Protein 3ERB (pdb70)

InterPro domains:
  IPR000436 Sushi/SCR/CCP domain [PF00084] (89-144)
  IPR000436 Sushi/SCR/CCP domain [PF00084] (151-204)
  IPR000436 Sushi/SCR/CCP domain [PS50923] (22-86)
  IPR000436 Sushi/SCR/CCP domain [PS50923] (87-146)
  IPR000436 Sushi/SCR/CCP domain [PS50923] (149-206)
  IPR000436 Sushi/SCR/CCP domain [SM00032] (24-76)
  IPR000436 Sushi/SCR/CCP domain [SM00032] (89-144)
  IPR000436 Sushi/SCR/CCP domain [SM00032] (151-204)
  IPR000436 Sushi/SCR/CCP domain [cd00033] (89-144)
  IPR000436 Sushi/SCR/CCP domain [cd00033] (151-205)
  IPR001254 Serine proteases, trypsin domain [PF00089] (473-703)
  IPR001254 Serine proteases, trypsin domain [PS50240] (464-744)
  IPR001254 Serine proteases, trypsin domain [SM00020] (461-739)
  IPR001254 Serine proteases, trypsin domain [cd00190] (473-742)
  IPR001314 Peptidase S1A, chymotrypsin family [PR00722] (493-508)
  IPR001314 Peptidase S1A, chymotrypsin family [PR00722] (557-571)
  IPR001314 Peptidase S1A, chymotrypsin family [PR00722] (672-684)
  IPR002035 von Willebrand factor, type A [PF00092] (254-450)
  IPR002035 von Willebrand factor, type A [PS50234] (254-452)
  IPR002035 von Willebrand factor, type A [SM00327] (252-457)

Radius of gyration: 20.92 Å; Cα contacts (8 Å, |Δi|>4): 458; chains: 1; bounding box: 35×62×31 Å

CATH classification: 2.10.70.10 (+2 more: 2.10.70.10, 2.10.70.10)

Sequence (188 aa):
SCPQNVNISGGTFTLSHGWAPGSLLTYSCPQGLYPSPASRLCKSSGQWQTPKAVCKPVRCPAPVSFENGIYTPRLGSYPVGGNVSFECEDGFILRGSPVRQCRPNGMWDGETAVCDNGAGHCPNPGISLGAVRTGFRFGHGDKVRYRCSSNNLVLTGSSERECQGNGVWSGTEPICRQPYSYDFPEDVA

Nearest PDB structures (foldseek):
  3erb-assembly1_A  TM=1.005E+00  e=6.359E-41  Homo sapiens
  8aci-assembly1_A  TM=9.725E-01  e=2.545E-25  Homo sapiens
  3hrz-assembly1_D  TM=8.909E-01  e=5.961E-23  Homo sapiens
  2xwb-assembly2_H  TM=8.799E-01  e=3.545E-22  Homo sapiens
  2xwb-assembly1_F  TM=8.800E-01  e=4.168E-22  Homo sapiens

Solvent-accessible surface area: 10394 Å² total; per-residue (Å²): 111,4,64,121,128,5,102,10,57,61,26,93,55,95,50,66,127,34,66,46,67,49,0,75,0,61,8,59,26,73,156,13,54,34,12,30,35,19,21,36,75,1,69,111,73,13,96,35,85,56,128,166,0,47,23,81,92,2,131,0,7,11,12,81,48,27,84,56,18,101,40,77,65,159,73,70,28,2,73,52,39,18,81,0,38,11,112,29,92,145,65,44,137,44,100,22,20,73,85,17,80,2,93,44,39,2,50,23,56,61,111,12,5,8,3,20,84,65,87,32,95,0,59,15,10,3,18,5,11,1,0,46,33,76,28,155,154,33,23,129,35,45,110,0,143,16,139,16,17,107,98,26,51,57,68,35,24,59,84,28,68,0,70,44,112,13,80,13,31,55,86,62,0,60,8,60,19,44,32,15,121,82,64,89,144,150,105,144

Secondary structure (DSSP, 8-state):
---S----BT-EEEESSTTSTTPEEEEE--TTEEEES-EEEE-TTS-EE----EEEE-EEEPPS--TTEEEES--SEEETT-EEEEEEPTT-EEES-SEEEB-TTS-BSS---EEE-S-SSSPP----TTEEEE----STT-EEEEEE-TT-EEES-SEEEB-TTS-BSS---EEE-GGGGG--SS--

Structure (mmCIF, N/CA/C/O backbone):
data_3ERB
#
_entry.id   3ERB
#
_cell.length_a   60.060
_cell.length_b   60.060
_cell.length_c   61.687
_cell.angle_alpha   90.00
_cell.angle_beta   90.00
_cell.angle_gamma   120.00
#
_symmetry.space_group_name_H-M   'P 31'
#
loop_
_entity.id
_entity.type
_entity.pdbx_description
1 polymer 'Complement C2'
2 water water
#
loop_
_atom_site.group_PDB
_atom_site.id
_atom_site.type_symbol
_atom_site.label_atom_id
_atom_site.label_alt_id
_atom_site.label_comp_id
_atom_site.label_asym_id
_atom_site.label_entity_id
_atom_site.label_seq_id
_atom_site.pdbx_PDB_ins_code
_atom_site.Cartn_x
_atom_site.Cartn_y
_atom_site.Cartn_z
_atom_site.occupancy
_atom_site.B_iso_or_equiv
_atom_site.auth_seq_id
_atom_site.auth_comp_id
_atom_site.auth_asym_id
_atom_site.auth_atom_id
_atom_site.pdbx_PDB_model_num
ATOM 1 N N . SER A 1 3 ? 45.061 79.704 46.364 1.00 31.99 3 SER A N 1
ATOM 2 C CA . SER A 1 3 ? 43.624 79.461 46.015 1.00 31.34 3 SER A CA 1
ATOM 3 C C . SER A 1 3 ? 43.528 78.698 44.689 1.00 29.92 3 SER A C 1
ATOM 4 O O . SER A 1 3 ? 44.278 78.991 43.763 1.00 30.31 3 SER A O 1
ATOM 7 N N . CYS A 1 4 ? 42.639 77.705 44.600 1.00 28.65 4 CYS A N 1
ATOM 8 C CA . CYS A 1 4 ? 42.526 76.894 43.373 1.00 26.77 4 CYS A CA 1
ATOM 9 C C . CYS A 1 4 ? 41.623 77.559 42.337 1.00 26.56 4 CYS A C 1
ATOM 10 O O . CYS A 1 4 ? 40.610 78.168 42.711 1.00 26.45 4 CYS A O 1
ATOM 13 N N . PRO A 1 5 ? 41.983 77.438 41.038 1.00 26.28 5 PRO A N 1
ATOM 14 C CA . PRO A 1 5 ? 41.286 78.155 39.945 1.00 26.80 5 PRO A CA 1
ATOM 15 C C . PRO A 1 5 ? 39.890 77.630 39.622 1.00 26.92 5 PRO A C 1
ATOM 16 O O . PRO A 1 5 ? 39.589 76.442 39.886 1.00 27.03 5 PRO A O 1
ATOM 20 N N . GLN A 1 6 ? 39.059 78.500 39.044 1.00 26.61 6 GLN A N 1
ATOM 21 C CA . GLN A 1 6 ? 37.629 78.215 38.836 1.00 27.42 6 GLN A CA 1
ATOM 22 C C . GLN A 1 6 ? 37.302 77.608 37.465 1.00 26.82 6 GLN A C 1
ATOM 23 O O . GLN A 1 6 ? 36.134 77.404 37.141 1.00 27.78 6 GLN A O 1
ATOM 29 N N . ASN A 1 7 ? 38.327 77.294 36.681 1.00 26.47 7 ASN A N 1
ATOM 30 C CA . ASN A 1 7 ? 38.131 76.706 35.355 1.00 26.96 7 ASN A CA 1
ATOM 31 C C . ASN A 1 7 ? 37.867 75.187 35.447 1.00 26.32 7 ASN A C 1
ATOM 32 O O . ASN A 1 7 ? 38.615 74.371 34.912 1.00 26.53 7 ASN A O 1
ATOM 37 N N . VAL A 1 8 ? 36.793 74.823 36.139 1.00 26.39 8 VAL A N 1
ATOM 38 C CA . VAL A 1 8 ? 36.571 73.421 36.512 1.00 26.01 8 VAL A CA 1
ATOM 39 C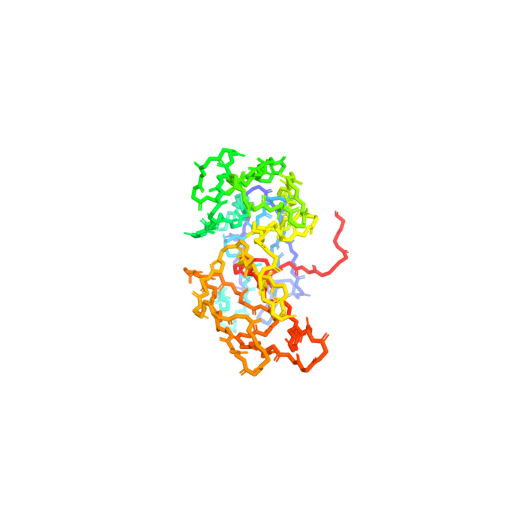 C . VAL A 1 8 ? 35.155 72.922 36.216 1.00 26.48 8 VAL A C 1
ATOM 40 O O . VAL A 1 8 ? 34.721 71.921 36.785 1.00 25.69 8 VAL A O 1
ATOM 44 N N . ASN A 1 9 ? 34.441 73.629 35.334 1.00 26.64 9 ASN A N 1
ATOM 45 C CA . ASN A 1 9 ? 33.108 73.223 34.905 1.00 27.36 9 ASN A CA 1
ATOM 46 C C . ASN A 1 9 ? 33.157 71.864 34.220 1.00 27.01 9 ASN A C 1
ATOM 47 O O . ASN A 1 9 ? 34.148 71.518 33.599 1.00 26.85 9 ASN A O 1
ATOM 52 N N . ILE A 1 10 ? 32.082 71.100 34.351 1.00 27.72 10 ILE A N 1
ATOM 53 C CA . ILE A 1 10 ? 31.978 69.786 33.704 1.00 27.69 10 ILE A CA 1
ATOM 54 C C . ILE A 1 10 ? 30.905 69.833 32.612 1.00 28.44 10 ILE A C 1
ATOM 55 O O . ILE A 1 10 ? 29.806 70.349 32.834 1.00 28.47 10 ILE A O 1
ATOM 60 N N . SER A 1 11 ? 31.235 69.303 31.434 1.00 29.07 11 SER A N 1
ATOM 61 C CA . SER A 1 11 ? 30.301 69.301 30.312 1.00 29.73 11 SER A CA 1
ATOM 62 C C . SER A 1 11 ? 29.134 68.384 30.646 1.00 29.03 11 SER A C 1
ATOM 63 O O . SER A 1 11 ? 29.328 67.185 30.875 1.00 30.04 11 SER A O 1
ATOM 66 N N . GLY A 1 12 ? 27.939 68.955 30.708 1.00 28.14 12 GLY A N 1
ATOM 67 C CA . GLY A 1 12 ? 26.735 68.180 30.966 1.00 27.60 12 GLY A CA 1
ATOM 68 C C . GLY A 1 12 ? 26.343 67.996 32.424 1.00 27.06 12 GLY A C 1
ATOM 69 O O . GLY A 1 12 ? 25.294 67.407 32.707 1.00 26.76 12 GLY A O 1
ATOM 70 N N . GLY A 1 13 ? 27.153 68.508 33.352 1.00 26.76 13 GLY A N 1
ATOM 71 C CA . GLY A 1 13 ? 26.907 68.287 34.782 1.00 26.43 13 GLY A CA 1
ATOM 72 C C . GLY A 1 13 ? 27.161 69.479 35.691 1.00 26.48 13 GLY A C 1
ATOM 73 O O . GLY A 1 13 ? 27.219 70.624 35.237 1.00 26.65 13 GLY A O 1
ATOM 74 N N . THR A 1 14 ? 27.317 69.197 36.982 1.00 26.00 14 THR A N 1
ATOM 75 C CA . THR A 1 14 ? 27.461 70.237 38.007 1.00 26.31 14 THR A CA 1
ATOM 76 C C . THR A 1 14 ? 28.540 69.803 38.994 1.00 25.90 14 THR A C 1
ATOM 77 O O . THR A 1 14 ? 29.041 68.679 38.918 1.00 25.50 14 THR A O 1
ATOM 81 N N . PHE A 1 15 ? 28.904 70.685 39.923 1.00 25.74 15 PHE A N 1
ATOM 82 C CA . PHE A 1 15 ? 29.789 70.280 41.017 1.00 25.75 15 PHE A CA 1
ATOM 83 C C . PHE A 1 15 ? 29.481 71.015 42.320 1.00 25.89 15 PHE A C 1
ATOM 84 O O . PHE A 1 15 ? 28.823 72.061 42.316 1.00 25.58 15 PHE A O 1
ATOM 92 N N . THR A 1 16 ? 29.945 70.445 43.429 1.00 26.04 16 THR A N 1
ATOM 93 C CA . THR A 1 16 ? 29.904 71.111 44.739 1.00 25.91 16 THR A CA 1
ATOM 94 C C . THR A 1 16 ? 31.324 71.261 45.267 1.00 25.56 16 THR A C 1
ATOM 95 O O . THR A 1 16 ? 32.212 70.481 44.912 1.00 25.02 16 THR A O 1
ATOM 99 N N . LEU A 1 17 ? 31.539 72.275 46.101 1.00 24.62 17 LEU A N 1
ATOM 100 C CA . LEU A 1 17 ? 32.818 72.460 46.794 1.00 24.59 17 LEU A CA 1
ATOM 101 C C . LEU A 1 17 ? 32.616 72.253 48.282 1.00 24.44 17 LEU A C 1
ATOM 102 O O . LEU A 1 17 ? 31.626 72.749 48.839 1.00 24.40 17 LEU A O 1
ATOM 107 N N . SER A 1 18 ? 33.520 71.507 48.918 1.00 23.65 18 SER A N 1
ATOM 108 C CA . SER A 1 18 ? 33.422 71.289 50.360 1.00 23.98 18 SER A CA 1
ATOM 109 C C . SER A 1 18 ? 33.784 72.549 51.163 1.00 23.98 18 SER A C 1
ATOM 110 O O . SER A 1 18 ? 33.114 72.877 52.145 1.00 23.68 18 SER A O 1
ATOM 113 N N . HIS A 1 19 ? 34.847 73.234 50.736 1.00 24.11 19 HIS A N 1
ATOM 114 C CA . HIS A 1 19 ? 35.393 74.414 51.442 1.00 24.70 19 HIS A CA 1
ATOM 115 C C . HIS A 1 19 ? 35.771 75.501 50.430 1.00 24.41 19 HIS A C 1
ATOM 116 O O . HIS A 1 19 ? 36.903 76.003 50.422 1.00 25.20 19 HIS A O 1
ATOM 123 N N . GLY A 1 20 ? 34.816 75.848 49.571 1.00 24.72 20 GLY A N 1
ATOM 124 C CA . GLY A 1 20 ? 35.019 76.838 48.515 1.00 25.01 20 GLY A CA 1
ATOM 125 C C . GLY A 1 20 ? 36.223 76.522 47.653 1.00 25.13 20 GLY A C 1
ATOM 126 O O . GLY A 1 20 ? 36.391 75.383 47.213 1.00 25.52 20 GLY A O 1
ATOM 127 N N . TRP A 1 21 ? 37.069 77.529 47.432 1.00 25.16 21 TRP A N 1
ATOM 128 C CA . TRP A 1 21 ? 38.264 77.417 46.572 1.00 24.86 21 TRP A CA 1
ATOM 129 C C . TRP A 1 21 ? 39.575 77.280 47.347 1.00 24.49 21 TRP A C 1
ATOM 130 O O . TRP A 1 21 ? 40.666 77.427 46.776 1.00 23.92 21 TRP A O 1
ATOM 141 N N . ALA A 1 22 ? 39.472 76.988 48.642 1.00 24.66 22 ALA A N 1
ATOM 142 C CA . ALA A 1 22 ? 40.640 76.943 49.533 1.00 24.77 22 ALA A CA 1
ATOM 143 C C . ALA A 1 22 ? 41.365 75.596 49.472 1.00 24.47 22 ALA A C 1
ATOM 144 O O . ALA A 1 22 ? 40.740 74.574 49.192 1.00 24.37 22 ALA A O 1
ATOM 146 N N . PRO A 1 23 ? 42.687 75.595 49.725 1.00 24.88 23 PRO A N 1
ATOM 147 C CA . PRO A 1 23 ? 43.411 74.335 49.935 1.00 24.38 23 PRO A CA 1
ATOM 148 C C . PRO A 1 23 ? 42.707 73.441 50.950 1.00 23.78 23 PRO A C 1
ATOM 149 O O . PRO A 1 23 ? 42.267 73.926 52.003 1.00 23.87 23 PRO A O 1
ATOM 153 N N . GLY A 1 24 ? 42.584 72.154 50.615 1.00 22.80 24 GLY A N 1
ATOM 154 C CA . GLY A 1 24 ? 41.796 71.197 51.405 1.00 21.80 24 GLY A CA 1
ATOM 155 C C . GLY A 1 24 ? 40.372 71.016 50.889 1.00 21.41 24 GLY A C 1
ATOM 156 O O . GLY A 1 24 ? 39.693 70.052 51.239 1.00 20.17 24 GLY A O 1
ATOM 157 N N . SER A 1 25 ? 39.891 71.957 50.075 1.00 20.58 25 SER A N 1
ATOM 158 C CA . SER A 1 25 ? 38.546 71.841 49.530 1.00 20.30 25 SER A CA 1
ATOM 159 C C . SER A 1 25 ? 38.437 70.686 48.530 1.00 19.91 25 SER A C 1
ATOM 160 O O . SER A 1 25 ? 39.252 70.562 47.614 1.00 19.48 25 SER A O 1
ATOM 163 N N . LEU A 1 26 ? 37.426 69.853 48.736 1.00 19.86 26 LEU A N 1
ATOM 164 C CA . LEU A 1 26 ? 37.122 68.762 47.812 1.00 19.77 26 LEU A CA 1
ATOM 165 C C . LEU A 1 26 ? 36.006 69.158 46.838 1.00 19.21 26 LEU A C 1
ATOM 166 O O . LEU A 1 26 ? 34.892 69.538 47.248 1.00 19.12 26 LEU A O 1
ATOM 171 N N . LEU A 1 27 ? 36.309 69.061 45.548 1.00 18.43 27 LEU A N 1
ATOM 172 C CA . LEU A 1 27 ? 35.310 69.291 44.511 1.00 17.71 27 LEU A CA 1
ATOM 173 C C . LEU A 1 27 ? 34.698 67.931 44.144 1.00 17.85 27 LEU A C 1
ATOM 174 O O . LEU A 1 27 ? 35.437 66.988 43.902 1.00 17.37 27 LEU A O 1
ATOM 179 N N . THR A 1 28 ? 33.370 67.848 44.147 1.00 18.04 28 THR A N 1
ATOM 180 C CA . THR A 1 28 ? 32.643 66.621 43.747 1.00 18.81 28 THR A CA 1
ATOM 181 C C . THR A 1 28 ? 31.754 66.851 42.530 1.00 19.18 28 TH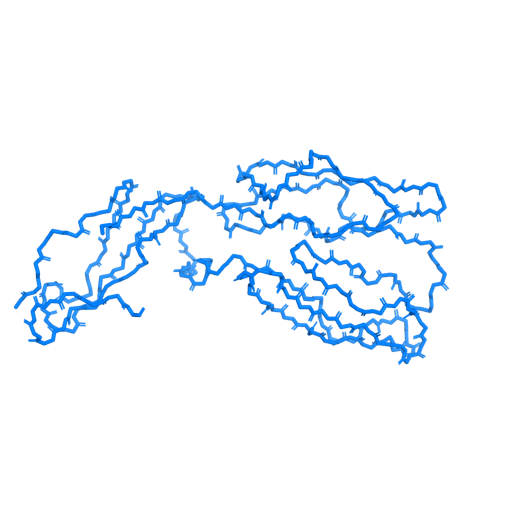R A C 1
ATOM 182 O O . THR A 1 28 ? 30.806 67.659 42.579 1.00 20.39 28 THR A O 1
ATOM 186 N N . TYR A 1 29 ? 32.034 66.139 41.437 1.00 19.08 29 TYR A N 1
ATOM 187 C CA . TYR A 1 29 ? 31.200 66.257 40.233 1.00 19.89 29 TYR A CA 1
ATOM 188 C C . TYR A 1 29 ? 29.964 65.367 40.285 1.00 21.08 29 TYR A C 1
ATOM 189 O O . TYR A 1 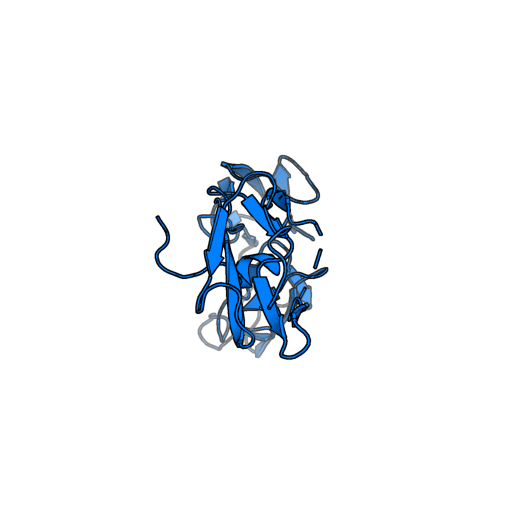29 ? 30.005 64.269 40.863 1.00 20.70 29 TYR A O 1
ATOM 198 N N . SER A 1 30 ? 28.896 65.838 39.641 1.00 21.48 30 SER A N 1
ATOM 199 C CA . SER A 1 30 ? 27.662 65.076 39.463 1.00 22.30 30 SER A CA 1
ATOM 200 C C . SER A 1 30 ? 27.186 65.182 38.021 1.00 23.03 30 SER A C 1
ATOM 201 O O . SER A 1 30 ? 27.317 66.238 37.392 1.00 23.09 30 SER A O 1
ATOM 204 N N . CYS A 1 31 ? 26.621 64.090 37.510 1.00 23.09 31 CYS A N 1
ATOM 205 C CA . CYS A 1 31 ? 26.086 64.045 36.149 1.00 23.43 31 CYS A CA 1
ATOM 206 C C . CYS A 1 31 ? 24.633 63.557 36.219 1.00 23.65 31 CYS A C 1
ATOM 207 O O . CYS A 1 31 ? 24.242 62.926 37.212 1.00 23.42 31 CYS A O 1
ATOM 210 N N . PRO A 1 32 ? 23.826 63.853 35.178 1.00 23.55 32 PRO A N 1
ATOM 211 C CA . PRO A 1 32 ? 22.452 63.349 35.171 1.00 23.65 32 PRO A CA 1
ATOM 212 C C . PRO A 1 32 ? 22.443 61.819 35.213 1.00 23.57 32 PRO A C 1
ATOM 213 O O . PRO A 1 32 ? 23.447 61.174 34.887 1.00 22.89 32 PRO A O 1
ATOM 217 N N . GLN A 1 33 ? 21.311 61.257 35.619 1.00 24.01 33 GLN A N 1
ATOM 218 C CA . GLN A 1 33 ? 21.163 59.810 35.745 1.00 24.13 33 GLN A CA 1
ATOM 219 C C . GLN A 1 33 ? 21.612 59.096 34.462 1.00 23.64 33 GLN A C 1
ATOM 220 O O . GLN A 1 33 ? 21.319 59.555 33.351 1.00 23.14 33 GLN A O 1
ATOM 226 N N . GLY A 1 34 ? 22.353 57.999 34.615 1.00 23.40 34 GLY A N 1
ATOM 227 C CA . GLY A 1 34 ? 22.830 57.231 33.462 1.00 22.84 34 GLY A CA 1
ATOM 228 C C . GLY A 1 34 ? 24.119 57.761 32.830 1.00 22.68 34 GLY A C 1
ATOM 229 O O . GLY A 1 34 ? 24.569 57.243 31.814 1.00 22.25 34 GLY A O 1
ATOM 230 N N . LEU A 1 35 ? 24.698 58.809 33.421 1.00 22.31 35 LEU A N 1
ATOM 231 C CA . LEU A 1 35 ? 26.007 59.318 33.000 1.00 22.11 35 LEU A CA 1
ATOM 232 C C . LEU A 1 35 ? 26.904 59.370 34.216 1.00 21.52 35 LEU A C 1
ATOM 233 O O . LEU A 1 35 ? 26.419 59.414 35.352 1.00 21.49 35 LEU A O 1
ATOM 238 N N . TYR A 1 36 ? 28.212 59.373 33.990 1.00 19.82 36 TYR A N 1
ATOM 239 C CA . TYR A 1 36 ? 29.155 59.492 35.094 1.00 19.37 36 TYR A CA 1
ATOM 240 C C . TYR A 1 36 ? 30.206 60.561 34.799 1.00 18.44 36 TYR A C 1
ATOM 241 O O . TYR A 1 36 ? 30.568 60.755 33.640 1.00 17.89 36 TYR A O 1
ATOM 250 N N . PRO A 1 37 ? 30.696 61.241 35.852 1.00 18.79 37 PRO A N 1
ATOM 251 C CA . PRO A 1 37 ? 31.751 62.243 35.700 1.00 18.34 37 PRO A CA 1
ATOM 252 C C . PRO A 1 37 ? 33.164 61.684 35.558 1.00 18.84 37 PRO A C 1
ATOM 253 O O . PRO A 1 37 ? 33.617 60.821 36.347 1.00 17.56 37 PRO A 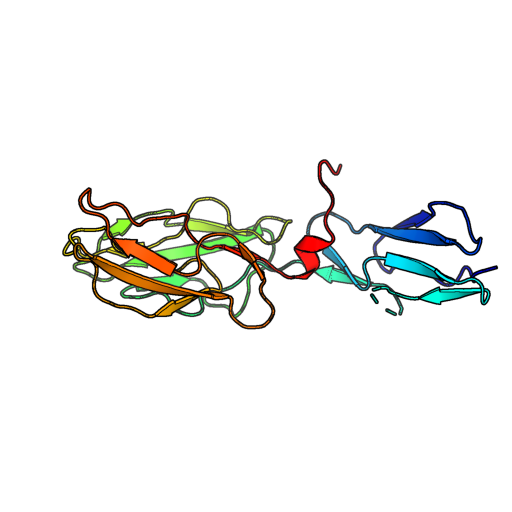O 1
ATOM 257 N N . SER A 1 38 ? 33.858 62.198 34.553 1.00 18.70 38 SER A N 1
ATOM 258 C CA . SER A 1 38 ? 35.248 61.883 34.334 1.00 19.74 38 SER A CA 1
ATOM 259 C C . SER A 1 38 ? 36.042 63.194 34.255 1.00 20.46 38 SER A C 1
ATOM 260 O O . SER A 1 38 ? 35.833 63.964 33.307 1.00 19.81 38 SER A O 1
ATOM 263 N N . PRO A 1 39 ? 36.895 63.479 35.267 1.00 20.85 39 PRO A N 1
ATOM 264 C CA . PRO A 1 39 ? 37.081 62.719 36.520 1.00 20.51 39 PRO A CA 1
ATOM 265 C C . PRO A 1 39 ? 35.906 62.925 37.471 1.00 19.93 39 PRO A C 1
ATOM 266 O O . PRO A 1 39 ? 35.030 63.738 37.191 1.00 19.45 39 PRO A O 1
ATOM 270 N N . ALA A 1 40 ? 35.905 62.219 38.607 1.00 18.97 40 ALA A N 1
ATOM 271 C CA . ALA A 1 40 ? 34.779 62.298 39.547 1.00 18.47 40 ALA A CA 1
ATOM 272 C C . ALA A 1 40 ? 34.942 63.394 40.615 1.00 18.01 40 ALA A C 1
ATOM 273 O O . ALA A 1 40 ? 33.969 63.856 41.198 1.00 18.24 40 ALA A O 1
ATOM 275 N N . SER A 1 41 ? 36.179 63.797 40.868 1.00 18.13 41 SER A N 1
ATOM 276 C CA . SER A 1 41 ? 36.461 64.762 41.928 1.00 17.97 41 SER A CA 1
ATOM 277 C C . SER A 1 41 ? 37.819 65.405 41.690 1.00 18.07 41 SER A C 1
ATOM 278 O O . SER A 1 41 ? 38.610 64.929 40.864 1.00 17.90 41 SER A O 1
ATOM 281 N N . ARG A 1 42 ? 38.063 66.499 42.408 1.00 17.87 42 ARG A N 1
ATOM 282 C CA . ARG A 1 42 ? 39.381 67.129 42.456 1.00 18.65 42 ARG A CA 1
ATOM 283 C C . ARG A 1 42 ? 39.610 67.628 43.876 1.00 18.71 42 ARG A C 1
ATOM 284 O O . ARG A 1 42 ? 38.675 68.087 44.534 1.00 18.72 42 ARG A O 1
ATOM 292 N N . LEU A 1 43 ? 40.859 67.559 44.340 1.00 19.45 43 LEU A N 1
ATOM 293 C CA . LEU A 1 43 ? 41.216 68.111 45.648 1.00 19.80 43 LEU A CA 1
ATOM 294 C C . LEU A 1 43 ? 42.065 69.381 45.483 1.00 20.11 43 LEU A C 1
ATOM 295 O O . LEU A 1 43 ? 43.055 69.384 44.763 1.00 19.90 43 LEU A O 1
ATOM 300 N N . CYS A 1 44 ? 41.661 70.457 46.145 1.00 20.39 44 CYS A N 1
ATOM 301 C CA . CYS A 1 44 ? 42.469 71.688 46.103 1.00 21.01 44 CYS A CA 1
ATOM 302 C C . CYS A 1 44 ? 43.730 71.542 46.955 1.00 20.74 44 CYS A C 1
ATOM 303 O O . CYS A 1 44 ? 43.646 71.374 48.167 1.00 21.12 44 CYS A O 1
ATOM 306 N N . LYS A 1 45 ? 44.898 71.596 46.322 1.00 20.82 45 LYS A N 1
ATOM 307 C CA . LYS A 1 45 ? 46.153 71.449 47.052 1.00 21.63 45 LYS A CA 1
ATOM 308 C C . LYS A 1 45 ? 46.627 72.747 47.714 1.00 22.58 45 LYS A C 1
ATOM 309 O O . LYS A 1 45 ? 46.193 73.843 47.341 1.00 22.75 45 LYS A O 1
ATOM 315 N N . SER A 1 46 ? 47.520 72.616 48.692 1.00 22.61 46 SER A N 1
ATOM 316 C CA . SER A 1 46 ? 48.131 73.796 49.339 1.00 23.50 46 SER A CA 1
ATOM 317 C C . SER A 1 46 ? 48.893 74.699 48.334 1.00 23.97 46 SER A C 1
ATOM 318 O O . SER A 1 46 ? 49.117 75.892 48.594 1.00 23.28 46 SER A O 1
ATOM 321 N N . SER A 1 47 ? 49.261 74.127 47.182 1.00 24.24 47 SER A N 1
ATOM 322 C CA . SER A 1 47 ? 49.895 74.883 46.089 1.00 24.46 47 SER A CA 1
ATOM 323 C C . SER A 1 47 ? 48.944 75.821 45.331 1.00 24.75 47 SER A C 1
ATOM 324 O O . SER A 1 47 ? 49.402 76.634 44.508 1.00 25.02 47 SER A O 1
ATOM 327 N N . GLY A 1 48 ? 47.641 75.691 45.579 1.00 24.14 48 GLY A N 1
ATOM 328 C CA . GLY A 1 48 ? 46.613 76.423 44.829 1.00 24.58 48 GLY A CA 1
ATOM 329 C C . GLY A 1 48 ? 46.291 75.794 43.479 1.00 24.85 48 GLY A C 1
ATOM 330 O O . GLY A 1 48 ? 45.728 76.456 42.599 1.00 24.86 48 GLY A O 1
ATOM 331 N N . GLN A 1 49 ? 46.658 74.526 43.299 1.00 24.42 49 GLN A N 1
ATOM 332 C CA . GLN A 1 49 ? 46.217 73.786 42.119 1.00 24.68 49 GLN A CA 1
ATOM 333 C C . GLN A 1 49 ? 45.437 72.524 42.463 1.00 23.49 49 GLN A C 1
ATOM 334 O O . GLN A 1 49 ? 45.709 71.876 43.467 1.00 22.61 49 GLN A O 1
ATOM 340 N N . TRP A 1 50 ? 44.474 72.191 41.605 1.00 23.38 50 TRP A N 1
ATOM 341 C CA . TRP A 1 50 ? 43.650 70.996 41.783 1.00 22.32 50 TRP A CA 1
ATOM 342 C C . TRP A 1 50 ? 44.443 69.729 41.496 1.00 23.23 50 TRP A C 1
ATOM 343 O O . TRP A 1 50 ? 45.333 69.705 40.620 1.00 22.77 50 TRP A O 1
ATOM 354 N N . GLN A 1 51 ? 44.079 68.670 42.223 1.00 23.95 51 GLN A N 1
ATOM 355 C CA . GLN A 1 51 ? 44.628 67.344 42.013 1.00 25.43 51 GLN A CA 1
ATOM 356 C C . GLN A 1 51 ? 43.479 66.329 41.986 1.00 26.34 51 GLN A C 1
ATOM 357 O O . GLN A 1 51 ? 42.708 66.257 42.943 1.00 27.17 51 GLN A O 1
ATOM 363 N N . THR A 1 52 ? 43.389 65.528 40.928 1.00 26.67 52 THR A N 1
ATOM 364 C CA . THR A 1 52 ? 42.450 64.383 40.925 1.00 28.02 52 THR A CA 1
ATOM 365 C C . THR A 1 52 ? 43.054 63.221 41.727 1.00 28.21 52 THR A C 1
ATOM 366 O O . THR A 1 52 ? 44.198 62.853 41.484 1.00 27.79 52 THR A O 1
ATOM 370 N N . PRO A 1 53 ? 42.304 62.658 42.709 1.00 29.06 53 PRO A N 1
ATOM 371 C CA . PRO A 1 53 ? 42.876 61.561 43.518 1.00 29.49 53 PRO A CA 1
ATOM 372 C C . PRO A 1 53 ? 43.460 60.410 42.682 1.00 29.90 53 PRO A C 1
ATOM 373 O O . PRO A 1 53 ? 42.860 60.018 41.676 1.00 31.82 53 PRO A O 1
ATOM 377 N N . LYS A 1 61 ? 40.077 68.223 31.611 1.00 27.51 61 LYS A N 1
ATOM 378 C CA . LYS A 1 61 ? 38.753 68.833 31.414 1.00 27.93 61 LYS A CA 1
ATOM 379 C C . LYS A 1 61 ? 37.619 67.847 31.703 1.00 27.16 61 LYS A C 1
ATOM 380 O O . LYS A 1 61 ? 37.508 66.831 31.013 1.00 27.61 61 LYS A O 1
ATOM 386 N N . ALA A 1 62 ? 36.761 68.164 32.674 1.00 25.81 62 ALA A N 1
ATOM 387 C CA . ALA A 1 62 ? 35.724 67.211 33.109 1.00 24.68 62 ALA A CA 1
ATOM 388 C C . ALA A 1 62 ? 34.555 67.066 32.132 1.00 24.17 62 ALA A C 1
ATOM 389 O O . ALA A 1 62 ? 34.028 68.059 31.615 1.00 23.24 62 ALA A O 1
ATOM 391 N N . VAL A 1 63 ? 34.147 65.814 31.908 1.00 23.32 63 VAL A N 1
ATOM 392 C CA . VAL A 1 63 ? 33.026 65.497 31.033 1.00 23.52 63 VAL A CA 1
ATOM 393 C C . VAL A 1 63 ? 32.120 64.427 31.652 1.00 23.36 63 VAL A C 1
ATOM 394 O O . VAL A 1 63 ? 32.576 63.574 32.428 1.00 22.70 63 VAL A O 1
ATOM 398 N N . CYS A 1 64 ? 30.842 64.492 31.295 1.00 23.46 64 CYS A N 1
ATOM 399 C CA . CYS A 1 64 ? 29.875 63.461 31.655 1.00 23.46 64 CYS A CA 1
ATOM 400 C C . CYS A 1 64 ? 29.840 62.443 30.504 1.00 23.28 64 CYS A C 1
ATOM 401 O O . CYS A 1 64 ? 29.690 62.822 29.329 1.00 23.70 64 CYS A O 1
ATOM 404 N N . LYS A 1 65 ? 30.023 61.162 30.842 1.00 21.70 65 LYS A N 1
ATOM 405 C CA . LYS A 1 65 ? 30.133 60.071 29.858 1.00 20.72 65 LYS A CA 1
ATOM 406 C C . LYS A 1 65 ? 29.014 59.040 30.088 1.00 20.10 65 LYS A C 1
ATOM 407 O O . LYS A 1 65 ? 28.545 58.899 31.219 1.00 19.92 65 LYS A O 1
ATOM 413 N N . PRO A 1 66 ? 28.525 58.370 29.020 1.00 19.64 66 PRO A N 1
ATOM 414 C CA . PRO A 1 66 ? 27.439 57.411 29.265 1.00 19.24 66 PRO A CA 1
ATOM 415 C C . PRO A 1 66 ? 27.881 56.195 30.094 1.00 18.26 66 PRO A C 1
ATOM 416 O O . PRO A 1 66 ? 28.949 55.630 29.850 1.00 18.22 66 PRO A O 1
ATOM 420 N N . VAL A 1 67 ? 27.082 55.851 31.098 1.00 17.48 67 VAL A N 1
ATOM 421 C CA . VAL A 1 67 ? 27.143 54.545 31.770 1.00 17.07 67 VAL A CA 1
ATOM 422 C C . VAL A 1 67 ? 26.813 53.429 30.752 1.00 17.16 67 VAL A C 1
ATOM 423 O O . VAL A 1 67 ? 25.947 53.601 29.880 1.00 16.61 67 VAL A O 1
ATOM 427 N N . ARG A 1 68 ? 27.526 52.303 30.840 1.00 16.10 68 ARG A N 1
ATOM 428 C CA . ARG A 1 68 ? 27.177 51.098 30.087 1.00 15.54 68 ARG A CA 1
ATOM 429 C C . ARG A 1 68 ? 27.197 49.901 31.028 1.00 15.43 68 ARG A C 1
ATOM 430 O O . ARG A 1 68 ? 28.032 49.845 31.938 1.00 15.05 68 ARG A O 1
ATOM 438 N N . CYS A 1 69 ? 26.288 48.949 30.812 1.00 14.96 69 CYS A N 1
ATOM 439 C CA . CYS A 1 69 ? 26.325 47.695 31.568 1.00 15.96 69 CYS A CA 1
ATOM 440 C C . CYS A 1 69 ? 27.265 46.672 30.908 1.00 15.73 69 CYS A C 1
ATOM 441 O O . CYS A 1 69 ? 27.397 46.650 29.669 1.00 15.58 69 CYS A O 1
ATOM 444 N N . PRO A 1 70 ? 27.916 45.811 31.725 1.00 16.02 70 PRO A N 1
ATOM 445 C CA . PRO A 1 70 ? 28.850 44.820 31.155 1.00 15.84 70 PRO A CA 1
ATOM 446 C C . PRO A 1 70 ? 28.194 43.783 30.249 1.00 15.07 70 PRO A C 1
ATOM 447 O O . PRO A 1 70 ? 27.087 43.320 30.541 1.00 14.34 70 PRO A O 1
ATOM 451 N N . ALA A 1 71 ? 28.886 43.417 29.171 1.00 14.75 71 ALA A N 1
ATOM 452 C CA . ALA A 1 71 ? 28.420 42.374 28.263 1.00 15.13 71 ALA A CA 1
ATOM 453 C C . ALA A 1 71 ? 28.845 40.991 28.760 1.00 15.42 71 ALA A C 1
ATOM 454 O O . ALA A 1 71 ? 29.826 40.879 29.523 1.00 15.36 71 ALA A O 1
ATOM 456 N N . PRO A 1 72 ? 28.139 39.924 28.312 1.00 15.91 72 PRO A N 1
ATOM 457 C CA . PRO A 1 72 ? 28.715 38.603 28.611 1.00 16.32 72 PRO A CA 1
ATOM 458 C C . PRO A 1 72 ? 30.079 38.438 27.937 1.00 17.19 72 PRO A C 1
ATOM 459 O O . PRO A 1 72 ? 30.289 38.904 26.800 1.00 17.21 72 PRO A O 1
ATOM 463 N N . VAL A 1 73 ? 31.013 37.826 28.647 1.00 17.09 73 VAL A N 1
ATOM 464 C CA . VAL A 1 73 ? 32.276 37.398 28.042 1.00 18.02 73 VAL A CA 1
ATOM 465 C C . VAL A 1 73 ? 32.087 35.991 27.454 1.00 19.21 73 VAL A C 1
ATOM 466 O O . VAL A 1 73 ? 32.740 35.603 26.480 1.00 20.27 73 VAL A O 1
ATOM 470 N N . SER A 1 74 ? 31.203 35.229 28.082 1.00 20.27 74 SER A N 1
ATOM 471 C CA . SER A 1 74 ? 30.742 33.949 27.544 1.00 20.85 74 SER A CA 1
ATOM 472 C C . SER A 1 74 ? 29.323 33.724 28.026 1.00 20.72 74 SER A C 1
ATOM 473 O O . SER A 1 74 ? 28.903 34.266 29.045 1.00 21.66 74 SER A O 1
ATOM 476 N N . PHE A 1 75 ? 28.563 32.955 27.274 1.00 20.15 75 PHE A N 1
ATOM 477 C CA . PHE A 1 75 ? 27.246 32.522 27.739 1.00 20.03 75 PHE A CA 1
ATOM 478 C C . PHE A 1 75 ? 27.079 31.139 27.180 1.00 20.07 75 PHE A C 1
ATOM 479 O O . PHE A 1 75 ? 26.882 30.979 25.987 1.00 19.12 75 PHE A O 1
ATOM 487 N N . GLU A 1 76 ? 27.183 30.145 28.046 1.00 20.57 76 GLU A N 1
ATOM 488 C CA . GLU A 1 76 ? 27.353 28.776 27.584 1.00 21.90 76 GLU A CA 1
ATOM 489 C C . GLU A 1 76 ? 26.020 28.121 27.258 1.00 21.22 76 GLU A C 1
ATOM 490 O O . GLU A 1 76 ? 25.022 28.380 27.923 1.00 21.70 76 GLU A O 1
ATOM 496 N N . ASN A 1 77 ? 26.028 27.283 26.222 1.00 22.52 77 ASN A N 1
ATOM 497 C CA . ASN A 1 77 ? 24.882 26.444 25.845 1.00 22.58 77 ASN A CA 1
ATOM 498 C C . ASN A 1 77 ? 23.606 27.237 25.596 1.00 22.34 77 ASN A C 1
ATOM 499 O O . ASN A 1 77 ? 22.484 26.790 25.901 1.00 22.17 77 ASN A O 1
ATOM 504 N N . GLY A 1 78 ? 23.804 28.419 25.020 1.00 21.60 78 GLY A N 1
ATOM 505 C CA . GLY A 1 78 ? 22.712 29.318 24.714 1.00 20.86 78 GLY A CA 1
ATOM 506 C C . GLY A 1 78 ? 23.188 30.485 23.871 1.00 19.97 78 GLY A C 1
ATOM 507 O O . GLY A 1 78 ? 24.353 30.542 23.464 1.00 19.49 78 GLY A O 1
ATOM 508 N N . ILE A 1 79 ? 22.273 31.411 23.632 1.00 19.08 79 ILE A N 1
ATOM 509 C CA . ILE A 1 79 ? 22.549 32.609 22.847 1.00 20.32 79 ILE A CA 1
ATOM 510 C C . ILE A 1 79 ? 21.897 33.791 23.545 1.00 19.50 79 ILE A C 1
ATOM 511 O O . ILE A 1 79 ? 20.947 33.616 24.304 1.00 19.82 79 ILE A O 1
ATOM 516 N N . TYR A 1 80 ? 22.423 34.980 23.295 1.00 19.09 80 TYR A N 1
ATOM 517 C CA . TYR A 1 80 ? 21.849 36.221 23.804 1.00 18.93 80 TYR A CA 1
ATOM 518 C C . TYR A 1 80 ? 21.740 37.221 22.645 1.00 19.27 80 TYR A C 1
ATOM 519 O O . TYR A 1 80 ? 22.513 37.166 21.665 1.00 19.49 80 TYR A O 1
ATOM 528 N N . THR A 1 81 ? 20.766 38.118 22.753 1.00 19.55 81 THR A N 1
ATOM 529 C CA . THR A 1 81 ? 20.508 39.110 21.717 1.00 20.09 81 THR A CA 1
ATOM 530 C C . THR A 1 81 ? 19.992 40.408 22.360 1.00 19.86 81 THR A C 1
ATOM 531 O O . THR A 1 81 ? 19.262 40.344 23.351 1.00 19.28 81 THR A O 1
ATOM 535 N N . PRO A 1 82 ? 20.448 41.580 21.855 1.00 20.11 82 PRO A N 1
ATOM 536 C CA . PRO A 1 82 ? 21.441 41.666 20.795 1.00 19.69 82 PRO A CA 1
ATOM 537 C C . PRO A 1 82 ? 22.817 41.361 21.391 1.00 20.00 82 PRO A C 1
ATOM 538 O O . PRO A 1 82 ? 22.967 41.360 22.631 1.00 18.60 82 PRO A O 1
ATOM 542 N N . ARG A 1 83 ? 23.782 41.097 20.515 1.00 19.51 83 ARG A N 1
ATOM 543 C CA . ARG A 1 83 ? 25.146 40.772 20.918 1.00 19.83 83 ARG A CA 1
ATOM 544 C C . ARG A 1 83 ? 26.058 42.004 20.765 1.00 19.36 83 ARG A C 1
ATOM 545 O O . ARG A 1 83 ? 26.382 42.430 19.650 1.00 19.69 83 ARG A O 1
ATOM 553 N N . LEU A 1 84 ? 26.445 42.584 21.899 1.00 17.78 84 LEU A N 1
ATOM 554 C CA . LEU A 1 84 ? 27.247 43.809 21.932 1.00 16.91 84 LEU A CA 1
ATOM 555 C C . LEU A 1 84 ? 28.394 43.660 22.936 1.00 17.14 84 LEU A C 1
ATOM 556 O O . LEU A 1 84 ? 28.310 42.839 23.847 1.00 16.83 84 LEU A O 1
ATOM 561 N N . GLY A 1 85 ? 29.445 44.474 22.791 1.00 17.12 85 GLY A N 1
ATOM 562 C CA . GLY A 1 85 ? 30.574 44.453 23.730 1.00 16.60 85 GLY A CA 1
ATOM 563 C C . GLY A 1 85 ? 30.335 45.133 25.072 1.00 16.20 85 GLY A C 1
ATOM 564 O O . GLY A 1 85 ? 31.176 45.040 25.975 1.00 16.46 85 GLY A O 1
ATOM 565 N N . SER A 1 86 ? 29.187 45.805 25.194 1.00 15.69 86 SER A N 1
ATOM 566 C CA . SER A 1 86 ? 28.707 46.474 26.426 1.00 15.43 86 SER A CA 1
ATOM 567 C C . SER A 1 86 ? 27.315 46.993 26.051 1.00 15.04 86 SER A C 1
ATOM 568 O O . SER A 1 86 ? 26.946 46.929 24.867 1.00 14.46 86 SER A O 1
ATOM 571 N N . TYR A 1 87 ? 26.529 47.474 27.014 1.00 14.62 87 TYR A N 1
ATOM 572 C CA . TYR A 1 87 ? 25.109 47.733 26.737 1.00 15.45 87 TYR A CA 1
ATOM 573 C C . TYR A 1 87 ? 24.663 49.113 27.215 1.00 15.17 87 TYR A C 1
ATOM 574 O O . TYR A 1 87 ? 25.139 49.581 28.243 1.00 14.62 87 TYR A O 1
ATOM 583 N N . PRO A 1 88 ? 23.749 49.762 26.462 1.00 15.43 88 PRO A N 1
ATOM 584 C CA . PRO A 1 88 ? 23.320 51.087 26.870 1.00 15.26 88 PRO A CA 1
ATOM 585 C C . PRO A 1 88 ? 22.328 50.999 28.035 1.00 15.38 88 PRO A C 1
ATOM 586 O O . PRO A 1 88 ? 21.600 49.999 28.188 1.00 15.12 88 PRO A O 1
ATOM 590 N N . VAL A 1 89 ? 22.327 52.049 28.842 1.00 15.55 89 VAL A N 1
ATOM 591 C CA . VAL A 1 89 ? 21.305 52.253 29.856 1.00 16.49 89 VAL A CA 1
ATOM 592 C C . VAL A 1 89 ? 19.927 52.213 29.179 1.00 16.33 89 VAL A C 1
ATOM 593 O O . VAL A 1 89 ? 19.693 52.869 28.138 1.00 15.42 89 VAL A O 1
ATOM 597 N N . GLY A 1 90 ? 19.045 51.405 29.758 1.00 16.30 90 GLY A N 1
ATOM 598 C CA . GLY A 1 90 ? 17.682 51.223 29.290 1.00 17.68 90 GLY A CA 1
ATOM 599 C C . GLY A 1 90 ? 17.523 50.075 28.313 1.00 18.13 90 GLY A C 1
ATOM 600 O O . GLY A 1 90 ? 16.416 49.629 28.055 1.00 19.54 90 GLY A O 1
ATOM 601 N N . GLY A 1 91 ? 18.638 49.619 27.750 1.00 18.18 91 GLY A N 1
ATOM 602 C CA . GLY A 1 91 ? 18.650 48.527 26.790 1.00 19.01 91 GLY A CA 1
ATOM 603 C C . GLY A 1 91 ? 18.320 47.186 27.429 1.00 19.25 91 GLY A C 1
ATOM 604 O O . GLY A 1 91 ? 18.664 46.941 28.587 1.00 18.87 91 GLY A O 1
ATOM 605 N N . ASN A 1 92 ? 17.641 46.323 26.680 1.00 19.87 92 ASN A N 1
ATOM 606 C CA . ASN A 1 92 ? 17.427 44.923 27.111 1.00 19.75 92 ASN A CA 1
ATOM 607 C C . ASN A 1 92 ? 18.335 43.915 26.407 1.00 20.07 92 ASN A C 1
ATOM 608 O O . ASN A 1 92 ? 18.719 44.115 25.239 1.00 19.71 92 ASN A O 1
ATOM 613 N N . VAL A 1 93 ? 18.677 42.835 27.123 1.00 19.16 93 VAL A N 1
ATOM 614 C CA . VAL A 1 93 ? 19.342 41.662 26.541 1.00 18.45 93 VAL A CA 1
ATOM 615 C C . VAL A 1 93 ? 18.491 40.413 26.843 1.00 19.20 93 VAL A C 1
ATOM 616 O O . VAL A 1 93 ? 17.947 40.273 27.945 1.00 18.24 93 VAL A O 1
ATOM 620 N N . SER A 1 94 ? 18.352 39.539 25.848 1.00 19.03 94 SER A N 1
ATOM 621 C CA . SER A 1 94 ? 17.509 38.361 25.983 1.00 19.30 94 SER A CA 1
ATOM 622 C C . SER A 1 94 ? 18.332 37.103 25.841 1.00 19.28 94 SER A C 1
ATOM 623 O O . SER A 1 94 ? 19.183 37.030 24.961 1.00 19.73 94 SER A O 1
ATOM 626 N N . PHE A 1 95 ? 18.051 36.118 26.692 1.00 18.66 95 PHE A N 1
ATOM 627 C CA . PHE A 1 95 ? 18.790 34.858 26.743 1.00 19.14 95 PHE A CA 1
ATOM 628 C C . PHE A 1 95 ? 17.880 33.672 26.401 1.00 20.41 95 PHE A C 1
ATOM 629 O O . PHE A 1 95 ? 16.705 33.645 26.804 1.00 20.41 95 PHE A O 1
ATOM 637 N N . GLU A 1 96 ? 18.450 32.713 25.681 1.00 21.00 96 GLU A N 1
ATOM 638 C CA . GLU A 1 96 ? 17.754 31.510 25.228 1.00 23.62 96 GLU A CA 1
ATOM 639 C C . GLU A 1 96 ? 18.738 30.336 25.264 1.00 23.04 96 GLU A C 1
ATOM 640 O O . GLU A 1 96 ? 19.903 30.485 24.877 1.00 22.48 96 GLU A O 1
ATOM 646 N N . CYS A 1 97 ? 18.275 29.171 25.711 1.00 23.34 97 CYS A N 1
ATOM 647 C CA . CYS A 1 97 ? 19.153 28.009 25.862 1.00 24.29 97 CYS A CA 1
ATOM 648 C C . CYS A 1 97 ? 18.992 27.026 24.717 1.00 24.88 97 CYS A C 1
ATOM 649 O O . CYS A 1 97 ? 17.917 26.941 24.109 1.00 24.94 97 CYS A O 1
ATOM 652 N N . GLU A 1 98 ? 20.056 26.285 24.430 1.00 25.43 98 GLU A N 1
ATOM 653 C CA . GLU A 1 98 ? 19.975 25.224 23.433 1.00 27.54 98 GLU A CA 1
ATOM 654 C C . GLU A 1 98 ? 19.217 24.007 23.999 1.00 27.22 98 GLU A C 1
ATOM 655 O O . GLU A 1 98 ? 19.012 23.895 25.218 1.00 26.41 98 GLU A O 1
ATOM 661 N N . ASP A 1 99 ? 18.761 23.119 23.118 1.00 27.63 99 ASP A N 1
ATOM 662 C CA . ASP A 1 99 ? 18.042 21.924 23.560 1.00 28.11 99 ASP A CA 1
ATOM 663 C C . ASP A 1 99 ? 18.844 21.114 24.578 1.00 27.21 99 ASP A C 1
ATOM 664 O O . ASP A 1 99 ? 20.064 20.965 24.435 1.00 26.82 99 ASP A O 1
ATOM 669 N N . GLY A 1 100 ? 18.148 20.620 25.605 1.00 26.41 100 GLY A N 1
ATOM 670 C CA . GLY A 1 100 ? 18.756 19.804 26.660 1.00 26.01 100 GLY A CA 1
ATOM 671 C C . GLY A 1 100 ? 19.159 20.623 27.877 1.00 25.55 100 GLY A C 1
ATOM 672 O O . GLY A 1 100 ? 19.680 20.081 28.862 1.00 25.49 100 GLY A O 1
ATOM 673 N N . PHE A 1 101 ? 18.906 21.930 27.787 1.00 24.55 101 PHE A N 1
ATOM 674 C CA . PHE A 1 101 ? 19.209 22.894 28.835 1.00 24.12 101 PHE A CA 1
ATOM 675 C C . PHE A 1 101 ? 17.960 23.695 29.116 1.00 23.86 101 PHE A C 1
ATOM 676 O O . PHE A 1 101 ? 17.170 23.992 28.210 1.00 23.99 101 PHE A O 1
ATOM 684 N N . ILE A 1 102 ? 17.787 24.051 30.377 1.00 22.76 102 ILE A N 1
ATOM 685 C CA . ILE A 1 102 ? 16.673 24.854 30.798 1.00 22.90 102 ILE A CA 1
ATOM 686 C C . ILE A 1 102 ? 17.235 26.137 31.405 1.00 22.39 102 ILE A C 1
ATOM 687 O O . ILE A 1 102 ? 18.171 26.091 32.209 1.00 21.63 102 ILE A O 1
ATOM 692 N N . LEU A 1 103 ? 16.681 27.271 30.987 1.00 22.39 103 LEU A N 1
ATOM 693 C CA . LEU A 1 103 ? 17.111 28.567 31.502 1.00 22.39 103 LEU A CA 1
ATOM 694 C C . LEU A 1 103 ? 16.664 28.786 32.947 1.00 22.42 103 LEU A C 1
ATOM 695 O O . LEU A 1 103 ? 15.472 28.707 33.251 1.00 22.13 103 LEU A O 1
ATOM 700 N N . ARG A 1 104 ? 17.637 29.031 33.827 1.00 21.74 104 ARG A N 1
ATOM 701 C CA . ARG A 1 104 ? 17.410 29.493 35.199 1.00 22.26 104 ARG A CA 1
ATOM 702 C C . ARG A 1 104 ? 17.800 30.973 35.216 1.00 21.75 104 ARG A C 1
ATOM 703 O O . ARG A 1 104 ? 18.653 31.391 34.413 1.00 21.38 104 ARG A O 1
ATOM 711 N N . GLY A 1 105 ? 17.182 31.760 36.097 1.00 20.67 105 GLY A N 1
ATOM 712 C CA . GLY A 1 105 ? 17.429 33.216 36.141 1.00 20.33 105 GLY A CA 1
ATOM 713 C C . GLY A 1 105 ? 16.543 33.978 35.157 1.00 20.64 105 GLY A C 1
ATOM 714 O O . GLY A 1 105 ? 15.545 33.437 34.640 1.00 20.18 105 GLY A O 1
ATOM 715 N N . SER A 1 106 ? 16.906 35.229 34.882 1.00 20.09 106 SER A N 1
ATOM 716 C CA . SER A 1 106 ? 16.064 36.121 34.073 1.00 19.90 106 SER A CA 1
ATOM 717 C C . SER A 1 106 ? 16.316 35.954 32.557 1.00 19.95 106 SER A C 1
ATOM 718 O O . SER A 1 106 ? 17.423 36.222 32.088 1.00 20.34 106 SER A O 1
ATOM 721 N N . PRO A 1 107 ? 15.293 35.524 31.778 1.00 19.63 107 PRO A N 1
ATOM 722 C CA . PRO A 1 107 ? 15.495 35.409 30.322 1.00 19.62 107 PRO A CA 1
ATOM 723 C C . PRO A 1 107 ? 15.602 36.762 29.578 1.00 18.94 107 PRO A C 1
ATOM 724 O O . PRO A 1 107 ? 16.143 36.808 28.470 1.00 19.62 107 PRO A O 1
ATOM 728 N N . VAL A 1 108 ? 15.018 37.812 30.148 1.00 18.40 108 VAL A N 1
ATOM 729 C CA . VAL A 1 108 ? 15.185 39.200 29.669 1.00 18.39 108 VAL A CA 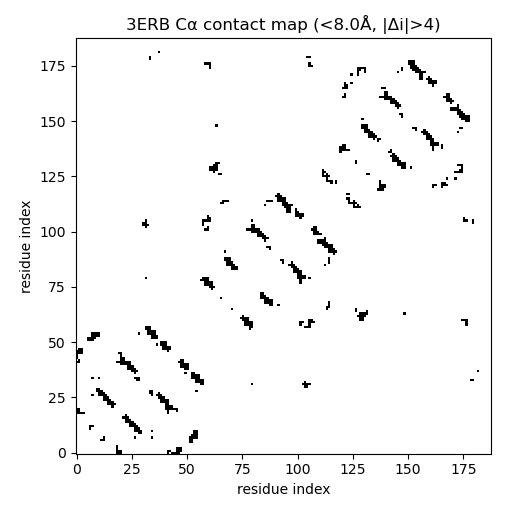1
ATOM 730 C C . VAL A 1 108 ? 15.669 40.085 30.826 1.00 17.95 108 VAL A C 1
ATOM 731 O O . VAL A 1 108 ? 15.116 40.036 31.932 1.00 18.65 108 VAL A O 1
ATOM 735 N N . ARG A 1 109 ? 16.701 40.881 30.568 1.00 17.02 109 ARG A N 1
ATOM 736 C CA . ARG A 1 109 ? 17.273 41.758 31.590 1.00 17.34 109 ARG A CA 1
ATOM 737 C C . ARG A 1 109 ? 17.518 43.155 31.024 1.00 17.68 109 ARG A C 1
ATOM 738 O O . ARG A 1 109 ? 17.910 43.304 29.863 1.00 18.25 109 ARG A O 1
ATOM 746 N N . GLN A 1 110 ? 17.270 44.159 31.847 1.00 18.06 110 GLN A N 1
ATOM 747 C CA . GLN A 1 110 ? 17.426 45.564 31.448 1.00 18.61 110 GLN A CA 1
ATOM 748 C C . GLN A 1 110 ? 18.620 46.205 32.144 1.00 17.43 110 GLN A C 1
ATOM 749 O O . GLN A 1 110 ? 18.844 46.008 33.352 1.00 17.11 110 GLN A O 1
ATOM 755 N N . CYS A 1 111 ? 19.373 46.989 31.383 1.00 15.64 111 CYS A N 1
ATOM 756 C CA . CYS A 1 111 ? 20.509 47.723 31.902 1.00 16.00 111 CYS A CA 1
ATOM 757 C C . CYS A 1 111 ? 20.039 48.996 32.651 1.00 16.55 111 CYS A C 1
ATOM 758 O O . CYS A 1 111 ? 19.422 49.892 32.066 1.00 16.58 111 CYS A O 1
ATOM 761 N N . ARG A 1 112 ? 20.316 49.053 33.951 1.00 17.35 112 ARG A N 1
ATOM 762 C CA . ARG A 1 112 ? 19.889 50.194 34.788 1.00 18.72 112 ARG A CA 1
ATOM 763 C C . ARG A 1 112 ? 20.884 51.353 34.716 1.00 18.41 112 ARG A C 1
ATOM 764 O O . ARG A 1 112 ? 22.023 51.147 34.299 1.00 18.90 112 ARG A O 1
ATOM 772 N N . PRO A 1 113 ? 20.463 52.581 35.120 1.00 19.16 113 PRO A N 1
ATOM 773 C CA . PRO A 1 113 ? 21.338 53.752 35.032 1.00 19.72 113 PRO A CA 1
ATOM 774 C C . PRO A 1 113 ? 22.631 53.656 35.845 1.00 19.51 113 PRO A C 1
ATOM 775 O O . PRO A 1 113 ? 23.599 54.361 35.545 1.00 19.59 113 PRO A O 1
ATOM 779 N N . ASN A 1 114 ? 22.663 52.774 36.847 1.00 19.62 114 ASN A N 1
ATOM 780 C CA . ASN A 1 114 ? 23.871 52.611 37.648 1.00 19.54 114 ASN A CA 1
ATOM 781 C C . ASN A 1 114 ? 24.861 51.602 37.048 1.00 18.99 114 ASN A C 1
ATOM 782 O O . ASN A 1 114 ? 25.906 51.325 37.647 1.00 19.07 114 ASN A O 1
ATOM 787 N N . GLY A 1 115 ? 24.542 51.065 35.872 1.00 17.95 115 GLY A N 1
ATOM 788 C CA . GLY A 1 115 ? 25.459 50.158 35.197 1.00 18.08 115 GLY A CA 1
ATOM 789 C C . GLY A 1 115 ? 25.256 48.700 35.581 1.00 18.39 115 GLY A C 1
ATOM 790 O O . GLY A 1 115 ? 26.022 47.836 35.155 1.00 18.49 115 GLY A O 1
ATOM 791 N N . MET A 1 116 ? 24.231 48.425 36.386 1.00 18.41 116 MET A N 1
ATOM 792 C CA . MET A 1 116 ? 23.897 47.045 36.742 1.00 20.09 116 MET A CA 1
ATOM 793 C C . MET A 1 116 ? 22.691 46.551 35.968 1.00 18.38 116 MET A C 1
ATOM 794 O O . MET A 1 116 ? 21.758 47.312 35.684 1.00 16.86 116 MET A O 1
ATOM 799 N N . TRP A 1 117 ? 22.693 45.254 35.697 1.00 16.91 117 TRP A N 1
ATOM 800 C CA . TRP A 1 117 ? 21.552 44.582 35.104 1.00 16.86 117 TRP A CA 1
ATOM 801 C C . TRP A 1 117 ? 20.489 44.317 36.169 1.00 17.35 117 TRP A C 1
ATOM 802 O O . TRP A 1 117 ? 20.831 43.999 37.321 1.00 17.59 117 TRP A O 1
ATOM 813 N N . ASP A 1 118 ? 19.213 44.463 35.805 1.00 17.29 118 ASP A N 1
ATOM 814 C CA . ASP A 1 118 ? 18.155 44.050 36.730 1.00 18.08 118 ASP A CA 1
ATOM 815 C C . ASP A 1 118 ? 17.978 42.529 36.692 1.00 17.99 118 ASP A C 1
ATOM 816 O O . ASP A 1 118 ? 18.704 41.845 35.985 1.00 16.68 118 ASP A O 1
ATOM 821 N N . GLY A 1 119 ? 17.048 42.006 37.487 1.00 17.61 119 GLY A N 1
ATOM 822 C CA . GLY A 1 119 ? 16.822 40.569 37.557 1.00 18.55 119 GLY A CA 1
ATOM 823 C C . GLY A 1 119 ? 18.059 39.828 38.044 1.00 19.07 119 GLY A C 1
ATOM 824 O O . GLY A 1 119 ? 18.873 40.372 38.812 1.00 18.63 119 GLY A O 1
ATOM 825 N N . GLU A 1 120 ? 18.196 38.584 37.607 1.00 19.32 120 GLU A N 1
ATOM 826 C CA . GLU A 1 120 ? 19.302 37.756 38.041 1.00 20.21 120 GLU A CA 1
ATOM 827 C C . GLU A 1 120 ? 19.933 37.009 36.883 1.00 19.09 120 GLU A C 1
ATOM 828 O O . GLU A 1 120 ? 19.318 36.814 35.806 1.00 17.99 120 GLU A O 1
ATOM 834 N N . THR A 1 121 ? 21.162 36.590 37.136 1.00 17.93 121 THR A N 1
ATOM 835 C CA . THR A 1 121 ? 22.020 35.933 36.157 1.00 17.47 121 THR A CA 1
ATOM 836 C C . THR A 1 121 ? 21.305 34.780 35.440 1.00 17.47 121 THR A C 1
ATOM 837 O O . THR A 1 121 ? 20.829 33.845 36.082 1.00 16.85 121 THR A O 1
ATOM 841 N N . ALA A 1 122 ? 21.230 34.871 34.114 1.00 17.63 122 ALA A N 1
ATOM 842 C CA . ALA A 1 122 ? 20.693 33.777 33.269 1.00 17.45 122 ALA A CA 1
ATOM 843 C C . ALA A 1 122 ? 21.713 32.645 33.134 1.00 17.99 122 ALA A C 1
ATOM 844 O O . ALA A 1 122 ? 22.906 32.897 32.925 1.00 17.23 122 ALA A O 1
ATOM 846 N N . VAL A 1 123 ? 21.248 31.401 33.249 1.00 17.57 123 VAL A N 1
ATOM 847 C CA . VAL A 1 123 ? 22.107 30.224 33.193 1.00 18.73 123 VAL A CA 1
ATOM 848 C C . VAL A 1 123 ? 21.362 29.115 32.447 1.00 18.58 123 VAL A C 1
ATOM 849 O O . VAL A 1 123 ? 20.196 28.858 32.741 1.00 19.06 123 VAL A O 1
ATOM 853 N N . CYS A 1 124 ? 22.042 28.470 31.507 1.00 18.54 124 CYS A N 1
ATOM 854 C CA . CYS A 1 124 ? 21.493 27.295 30.801 1.00 20.48 124 CYS A CA 1
ATOM 855 C C . CYS A 1 124 ? 22.000 26.035 31.503 1.00 20.09 124 CYS A C 1
ATOM 856 O O . CYS A 1 124 ? 23.187 25.719 31.449 1.00 20.86 124 CYS A O 1
ATOM 859 N N . ASP A 1 125 ? 21.097 25.333 32.180 1.00 21.05 125 ASP A N 1
ATOM 860 C CA . ASP A 1 125 ? 21.487 24.267 33.107 1.00 21.44 125 ASP A CA 1
ATOM 861 C C . ASP A 1 125 ? 20.867 22.967 32.597 1.00 22.57 125 ASP A C 1
ATOM 862 O O . ASP A 1 125 ? 19.656 22.924 32.338 1.00 22.13 125 ASP A O 1
ATOM 867 N N . ASN A 1 126 ? 21.708 21.944 32.414 1.00 23.35 126 ASN A N 1
ATOM 868 C CA . ASN A 1 126 ? 21.248 20.591 32.034 1.00 24.38 126 ASN A CA 1
ATOM 869 C C . ASN A 1 126 ? 20.759 19.741 33.215 1.00 25.01 126 ASN A C 1
ATOM 870 O O . ASN A 1 126 ? 20.335 18.590 33.028 1.00 24.99 126 ASN A O 1
ATOM 875 N N . GLY A 1 127 ? 20.845 20.306 34.418 1.00 24.81 127 GLY A N 1
ATOM 876 C CA . GLY A 1 127 ? 20.373 19.662 35.655 1.00 25.77 127 GLY A CA 1
ATOM 877 C C . GLY A 1 127 ? 21.184 18.471 36.141 1.00 25.62 127 GLY A C 1
ATOM 878 O O . GLY A 1 127 ? 20.718 17.716 37.006 1.00 26.53 127 GLY A O 1
ATOM 879 N N . ALA A 1 128 ? 22.398 18.308 35.612 1.00 25.41 128 ALA A N 1
ATOM 880 C CA . ALA A 1 128 ? 23.242 17.130 35.893 1.00 26.11 128 ALA A CA 1
ATOM 881 C C . ALA A 1 128 ? 24.102 17.187 37.176 1.00 25.86 128 ALA A C 1
ATOM 882 O O . ALA A 1 128 ? 24.537 16.157 37.670 1.00 26.52 128 ALA A O 1
ATOM 884 N N . GLY A 1 129 ? 24.357 18.379 37.702 1.00 25.92 129 GLY A N 1
ATOM 885 C CA . GLY A 1 129 ? 25.233 18.509 38.866 1.00 24.97 129 GLY A CA 1
ATOM 886 C C . GLY A 1 129 ? 24.552 18.239 40.201 1.00 24.68 129 GLY A C 1
ATOM 887 O O . GLY A 1 129 ? 23.335 18.419 40.359 1.00 23.81 129 GLY A O 1
ATOM 888 N N . HIS A 1 130 ? 25.356 17.824 41.178 1.00 24.84 130 HIS A N 1
ATOM 889 C CA . HIS A 1 130 ? 24.923 17.860 42.572 1.00 24.90 130 HIS A CA 1
ATOM 890 C C . HIS A 1 130 ? 24.477 19.284 42.963 1.00 24.43 130 HIS A C 1
ATOM 891 O O . HIS A 1 130 ? 23.433 19.482 43.618 1.00 23.63 130 HIS A O 1
ATOM 898 N N . CYS A 1 131 ? 25.270 20.268 42.527 1.00 23.57 131 CYS A N 1
ATOM 899 C CA . CYS A 1 131 ? 24.901 21.680 42.585 1.00 23.14 131 CYS A CA 1
ATOM 900 C C . CYS A 1 131 ? 24.398 22.149 41.207 1.00 22.58 131 CYS A C 1
ATOM 901 O O . CYS A 1 131 ? 24.831 21.619 40.173 1.00 22.63 131 CYS A O 1
ATOM 904 N N . PRO A 1 132 ? 23.497 23.146 41.197 1.00 22.36 132 PRO A N 1
ATOM 905 C CA . PRO A 1 132 ? 23.068 23.756 39.933 1.00 21.75 132 PRO A CA 1
ATOM 906 C C . PRO A 1 132 ? 24.287 24.328 39.222 1.00 20.98 132 PRO A C 1
ATOM 907 O O . PRO A 1 132 ? 25.324 24.546 39.836 1.00 20.80 132 PRO A O 1
ATOM 911 N N . ASN A 1 133 ? 24.173 24.554 37.927 1.00 19.65 133 ASN A N 1
ATOM 912 C CA . ASN A 1 133 ? 25.177 25.341 37.231 1.00 19.32 133 ASN A CA 1
ATOM 913 C C . ASN A 1 133 ? 25.197 26.725 37.908 1.00 18.61 133 ASN A C 1
ATOM 914 O O . ASN A 1 133 ? 24.151 27.385 37.987 1.00 18.61 133 ASN A O 1
ATOM 919 N N . PRO A 1 134 ? 26.375 27.149 38.449 1.00 18.75 134 PRO A N 1
ATOM 920 C CA . PRO A 1 134 ? 26.417 28.420 39.181 1.00 18.70 134 PRO A CA 1
ATOM 921 C C . PRO A 1 134 ? 26.331 29.622 38.241 1.00 18.37 134 PRO A C 1
ATOM 922 O O . PRO A 1 134 ? 26.107 30.751 38.694 1.00 18.55 134 PRO A O 1
ATOM 926 N N . GLY A 1 135 ? 26.477 29.365 36.944 1.00 18.23 135 GLY A N 1
ATOM 927 C CA . GLY A 1 135 ? 26.392 30.414 35.924 1.00 17.58 135 GLY A CA 1
ATOM 928 C C . GLY A 1 135 ? 27.615 31.324 35.882 1.00 17.29 135 GLY A C 1
ATOM 929 O O . GLY A 1 135 ? 28.598 31.118 36.598 1.00 17.29 135 GLY A O 1
ATOM 930 N N . ILE A 1 136 ? 27.549 32.332 35.020 1.00 16.43 136 ILE A N 1
ATOM 931 C CA . ILE A 1 136 ? 28.641 33.279 34.875 1.00 16.40 136 ILE A CA 1
ATOM 932 C C . ILE A 1 136 ? 28.010 34.661 34.777 1.00 16.12 136 ILE A C 1
ATOM 933 O O . ILE A 1 136 ? 27.387 34.980 33.755 1.00 15.30 136 ILE A O 1
ATOM 938 N N . SER A 1 137 ? 28.157 35.472 35.826 1.00 15.02 137 SER A N 1
ATOM 939 C CA . SER A 1 137 ? 27.517 36.785 35.841 1.00 15.53 137 SER A CA 1
ATOM 940 C C . SER A 1 137 ? 28.159 37.669 34.759 1.00 15.34 137 SER A C 1
ATOM 941 O O . SER A 1 137 ? 29.313 37.457 34.343 1.00 14.52 137 SER A O 1
ATOM 944 N N . LEU A 1 138 ? 27.386 38.627 34.264 1.00 15.87 138 LEU A N 1
ATOM 945 C CA . LEU A 1 138 ? 27.797 39.386 33.081 1.00 16.30 138 LEU A CA 1
ATOM 946 C C . LEU A 1 138 ? 29.062 40.204 33.376 1.00 15.80 138 LEU A C 1
ATOM 947 O O . LEU A 1 138 ? 29.080 41.038 34.294 1.00 15.27 138 LEU A O 1
ATOM 952 N N . GLY A 1 139 ? 30.108 39.915 32.604 1.00 15.58 139 GLY A N 1
ATOM 953 C CA . GLY A 1 139 ? 31.415 40.585 32.676 1.00 16.49 139 GLY A CA 1
ATOM 954 C C . GLY A 1 139 ? 32.445 39.699 33.357 1.00 16.09 139 GLY A C 1
ATOM 955 O O . GLY A 1 139 ? 33.640 39.958 33.269 1.00 16.26 139 GLY A O 1
ATOM 956 N N . ALA A 1 140 ? 31.975 38.636 34.021 1.00 15.06 140 ALA A N 1
ATOM 957 C CA . ALA A 1 140 ? 32.871 37.681 34.688 1.00 15.25 140 ALA A CA 1
ATOM 958 C C . ALA A 1 140 ? 33.414 36.609 33.743 1.00 15.75 140 ALA A C 1
ATOM 959 O O . ALA A 1 140 ? 32.808 36.281 32.707 1.00 15.44 140 ALA A O 1
ATOM 961 N N . VAL A 1 141 ? 34.554 36.064 34.144 1.00 15.66 141 VAL A N 1
ATOM 962 C CA . VAL A 1 141 ? 35.157 34.897 33.501 1.00 16.73 141 VAL A CA 1
ATOM 963 C C . VAL A 1 141 ? 35.300 33.807 34.591 1.00 16.80 141 VAL A C 1
ATOM 964 O O . VAL A 1 141 ? 35.816 34.061 35.679 1.00 16.93 141 VAL A O 1
ATOM 968 N N . ARG A 1 142 ? 34.799 32.617 34.292 1.00 17.26 142 ARG A N 1
ATOM 969 C CA . ARG A 1 142 ? 34.814 31.498 35.240 1.00 17.78 142 ARG A CA 1
ATOM 970 C C . ARG A 1 142 ? 35.773 30.392 34.817 1.00 18.86 142 ARG A C 1
ATOM 971 O O . ARG A 1 142 ? 35.991 30.140 33.621 1.00 19.07 142 ARG A O 1
ATOM 979 N N . THR A 1 143 ? 36.292 29.707 35.835 1.00 20.46 143 THR A N 1
ATOM 980 C CA . THR A 1 143 ? 37.124 28.530 35.709 1.00 21.62 143 THR A CA 1
ATOM 981 C C . THR A 1 143 ? 36.437 27.405 36.461 1.00 21.18 143 THR A C 1
ATOM 982 O O . THR A 1 143 ? 35.969 27.609 37.568 1.00 21.16 143 THR A O 1
ATOM 986 N N . GLY A 1 144 ? 36.407 26.214 35.873 1.00 21.57 144 GLY A N 1
ATOM 987 C CA . GLY A 1 144 ? 35.750 25.077 36.502 1.00 22.30 144 GLY A CA 1
ATOM 988 C C . GLY A 1 144 ? 34.493 24.664 35.764 1.00 22.75 144 GLY A C 1
ATOM 989 O O . GLY A 1 144 ? 33.700 25.510 35.335 1.00 22.08 144 GLY A O 1
ATOM 990 N N . PHE A 1 145 ? 34.305 23.347 35.638 1.00 23.46 145 PHE A N 1
ATOM 991 C CA . PHE A 1 145 ? 33.273 22.759 34.778 1.00 24.17 145 PHE A CA 1
ATOM 992 C C . PHE A 1 145 ? 32.539 21.587 35.440 1.00 24.46 145 PHE A C 1
ATOM 993 O O . PHE A 1 145 ? 31.676 20.967 34.822 1.00 24.73 145 PHE A O 1
ATOM 1001 N N . ARG A 1 146 ? 32.921 21.262 36.666 1.00 24.71 146 ARG A N 1
ATOM 1002 C CA . ARG A 1 146 ? 32.307 20.158 37.401 1.00 25.80 146 ARG A CA 1
ATOM 1003 C C . ARG A 1 146 ? 31.525 20.696 38.592 1.00 24.78 146 ARG A C 1
ATOM 1004 O O . ARG A 1 146 ? 32.036 21.529 39.358 1.00 24.32 146 ARG A O 1
ATOM 1012 N N . PHE A 1 147 ? 30.279 20.233 38.740 1.00 23.90 147 PHE A N 1
ATOM 1013 C CA . PHE A 1 147 ? 29.373 20.772 39.767 1.00 23.39 147 PHE A CA 1
ATOM 1014 C C . PHE A 1 147 ? 28.918 19.703 40.770 1.00 23.40 147 PHE A C 1
ATOM 1015 O O . PHE A 1 147 ? 27.745 19.651 41.158 1.00 23.06 147 PHE A O 1
ATOM 1023 N N . GLY A 1 148 ? 29.860 18.868 41.184 1.00 24.32 148 GLY A N 1
ATOM 1024 C CA . GLY A 1 148 ? 29.594 17.855 42.207 1.00 24.46 148 GLY A CA 1
ATOM 1025 C C . GLY A 1 148 ? 30.077 18.288 43.574 1.00 24.95 148 GLY A C 1
ATOM 1026 O O . GLY A 1 148 ? 30.826 19.262 43.702 1.00 23.62 148 GLY A O 1
ATOM 1027 N N . HIS A 1 149 ? 29.643 17.551 44.602 1.00 25.50 149 HIS A N 1
ATOM 1028 C CA . HIS A 1 149 ? 30.043 17.813 45.988 1.00 26.39 149 HIS A CA 1
ATOM 1029 C C . HIS A 1 149 ? 31.558 17.939 46.110 1.00 26.27 149 HIS A C 1
ATOM 1030 O O . HIS A 1 149 ? 32.301 16.995 45.801 1.00 26.48 149 HIS A O 1
ATOM 1037 N N . GLY A 1 150 ? 32.003 19.111 46.561 1.00 25.19 150 GLY A N 1
ATOM 1038 C CA . GLY A 1 150 ? 33.418 19.375 46.776 1.00 25.07 150 GLY A CA 1
ATOM 1039 C C . GLY A 1 150 ? 34.128 20.023 45.606 1.00 24.54 150 GLY A C 1
ATOM 1040 O O . GLY A 1 150 ? 35.257 20.487 45.752 1.00 24.88 150 GLY A O 1
ATOM 1041 N N . ASP A 1 151 ? 33.491 20.038 44.430 1.00 24.02 151 ASP A N 1
ATOM 1042 C CA . ASP A 1 151 ? 34.077 20.732 43.280 1.00 23.57 151 ASP A CA 1
ATOM 1043 C C . ASP A 1 151 ? 34.057 22.243 43.500 1.00 23.01 151 ASP A C 1
ATOM 1044 O O . ASP A 1 151 ? 33.234 22.758 44.259 1.00 22.29 151 ASP A O 1
ATOM 1049 N N . LYS A 1 152 ? 34.980 22.936 42.839 1.00 22.84 152 LYS A N 1
ATOM 1050 C CA . LYS A 1 152 ? 35.110 24.378 43.007 1.00 23.04 152 LYS A CA 1
ATOM 1051 C C . LYS A 1 152 ? 35.092 25.082 41.657 1.00 21.87 152 LYS A C 1
ATOM 1052 O O . LYS A 1 152 ? 35.583 24.539 40.657 1.00 22.07 152 LYS A O 1
ATOM 1058 N N . VAL A 1 153 ? 34.503 26.279 41.645 1.00 21.35 153 VAL A N 1
ATOM 1059 C CA . VAL A 1 153 ? 34.616 27.203 40.514 1.00 19.91 153 VAL A CA 1
ATOM 1060 C C . VAL A 1 153 ? 35.352 28.461 40.992 1.00 20.28 153 VAL A C 1
ATOM 1061 O O . VAL A 1 153 ? 35.281 28.814 42.178 1.00 20.16 153 VAL A O 1
ATOM 1065 N N . ARG A 1 154 ? 36.074 29.101 40.077 1.00 20.28 154 ARG A N 1
ATOM 1066 C CA . ARG A 1 154 ? 36.744 30.370 40.357 1.00 22.20 154 ARG A CA 1
ATOM 1067 C C . ARG A 1 154 ? 36.309 31.425 39.338 1.00 20.83 154 ARG A C 1
ATOM 1068 O O . ARG A 1 154 ? 36.035 31.093 38.170 1.00 21.21 154 ARG A O 1
ATOM 1076 N N . TYR A 1 155 ? 36.257 32.681 39.790 1.00 19.94 155 TYR A N 1
ATOM 1077 C CA . TYR A 1 155 ? 35.848 33.801 38.950 1.00 18.52 155 TYR A CA 1
ATOM 1078 C C . TYR A 1 155 ? 36.822 34.971 39.037 1.00 19.17 155 TYR A C 1
ATOM 1079 O O . TYR A 1 155 ? 37.439 35.218 40.097 1.00 18.58 155 TYR A O 1
ATOM 1088 N N . ARG A 1 156 ? 36.926 35.700 37.930 1.00 17.98 156 ARG A N 1
ATOM 1089 C CA . ARG A 1 156 ? 37.453 37.052 37.961 1.00 18.97 156 ARG A CA 1
ATOM 1090 C C . ARG A 1 156 ? 36.519 37.937 37.151 1.00 18.27 156 ARG A C 1
ATOM 1091 O O . ARG A 1 156 ? 35.754 37.441 36.314 1.00 17.58 156 ARG A O 1
ATOM 1099 N N . CYS A 1 157 ? 36.596 39.241 37.387 1.00 17.44 157 CYS A N 1
ATOM 1100 C CA . CYS A 1 157 ? 35.931 40.194 36.512 1.00 18.10 157 CYS A CA 1
ATOM 1101 C C . CYS A 1 157 ? 36.898 40.596 35.411 1.00 18.77 157 CYS A C 1
ATOM 1102 O O . CYS A 1 157 ? 38.082 40.849 35.672 1.00 18.74 157 CYS A O 1
ATOM 1105 N N . SER A 1 158 ? 36.393 40.630 34.177 1.00 18.02 158 SER A N 1
ATOM 1106 C CA . SER A 1 158 ? 37.195 40.946 32.999 1.00 18.39 158 SER A CA 1
ATOM 1107 C C . SER A 1 158 ? 37.516 42.442 32.901 1.00 18.51 158 SER A C 1
ATOM 1108 O O . SER A 1 158 ? 36.869 43.265 33.559 1.00 17.02 158 SER A O 1
ATOM 1111 N N . SER A 1 159 ? 38.510 42.770 32.067 1.00 19.54 159 SER A N 1
ATOM 1112 C CA . SER A 1 159 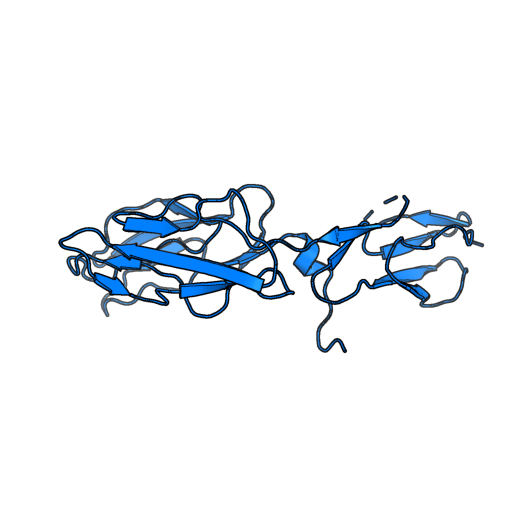? 38.887 44.160 31.759 1.00 19.96 159 SER A CA 1
ATOM 1113 C C . SER A 1 159 ? 39.109 44.945 33.059 1.00 18.98 159 SER A C 1
ATOM 1114 O O . SER A 1 159 ? 39.786 44.437 33.949 1.00 19.63 159 SER A O 1
ATOM 1117 N N . ASN A 1 160 ? 38.528 46.144 33.179 1.00 18.07 160 ASN A N 1
ATOM 1118 C CA A ASN A 1 160 ? 38.679 46.966 34.381 0.50 18.04 160 ASN A CA 1
ATOM 1119 C CA B ASN A 1 160 ? 38.681 46.950 34.394 0.50 18.31 160 ASN A CA 1
ATOM 1120 C C . ASN A 1 160 ? 37.478 46.857 35.341 1.00 17.58 160 ASN A C 1
ATOM 1121 O O . ASN A 1 160 ? 37.316 47.678 36.247 1.00 17.00 160 ASN A O 1
ATOM 1130 N N . LEU A 1 161 ? 36.628 45.847 35.137 1.00 16.10 161 LEU A N 1
ATOM 1131 C CA . LEU A 1 161 ? 35.452 45.662 35.993 1.00 15.18 161 LEU A CA 1
ATOM 1132 C C . LEU A 1 161 ? 35.853 45.237 37.405 1.00 15.60 161 LEU A C 1
ATOM 1133 O O . LEU A 1 161 ? 36.880 44.575 37.601 1.00 15.40 161 LEU A O 1
ATOM 1138 N N . VAL A 1 162 ? 35.024 45.624 38.369 1.00 15.26 162 VAL A N 1
ATOM 1139 C CA . VAL A 1 162 ? 35.311 45.438 39.781 1.00 15.29 162 VAL A CA 1
ATOM 1140 C C . VAL A 1 162 ? 34.460 44.309 40.363 1.00 15.76 162 VAL A C 1
ATOM 1141 O O . VAL A 1 162 ? 33.227 44.344 40.268 1.00 15.71 162 VAL A O 1
ATOM 1145 N N . LEU A 1 163 ? 35.122 43.329 40.990 1.00 16.11 163 LEU A N 1
ATOM 1146 C CA . LEU A 1 163 ? 34.413 42.171 41.584 1.00 16.93 163 LEU A CA 1
ATOM 1147 C C . LEU A 1 163 ? 33.900 42.415 43.021 1.00 17.54 163 LEU A C 1
ATOM 1148 O O . LEU A 1 163 ? 34.590 43.027 43.856 1.00 18.22 163 LEU A O 1
ATOM 1153 N N . THR A 1 164 ? 32.677 41.948 43.282 1.00 17.56 164 THR A N 1
ATOM 1154 C CA . THR A 1 164 ? 32.103 41.855 44.627 1.00 18.64 164 THR A CA 1
ATOM 1155 C C . THR A 1 164 ? 31.568 40.423 44.761 1.00 19.06 164 THR A C 1
ATOM 1156 O O . THR A 1 164 ? 31.100 39.854 43.778 1.00 19.23 164 THR A O 1
ATOM 1160 N N . GLY A 1 165 ? 31.662 39.843 45.954 1.00 19.39 165 GLY A N 1
ATOM 1161 C CA . GLY A 1 165 ? 31.204 38.463 46.157 1.00 20.27 165 GLY A CA 1
ATOM 1162 C C . GLY A 1 165 ? 32.366 37.492 46.108 1.00 20.42 165 GLY A C 1
ATOM 1163 O O . GLY A 1 165 ? 33.529 37.905 46.158 1.00 20.36 165 GLY A O 1
ATOM 1164 N N . SER A 1 166 ? 32.061 36.200 45.984 1.00 20.33 166 SER A N 1
ATOM 1165 C CA . SER A 1 166 ? 33.100 35.180 46.106 1.00 20.80 166 SER A CA 1
ATOM 1166 C C . SER A 1 166 ? 33.817 34.920 44.800 1.00 21.21 166 SER A C 1
ATOM 1167 O O . SER A 1 166 ? 33.194 34.520 43.825 1.00 22.16 166 SER A O 1
ATOM 1170 N N . SER A 1 167 ? 35.131 35.105 44.788 1.00 21.77 167 SER A N 1
ATOM 1171 C CA . SER A 1 167 ? 35.925 34.690 43.628 1.00 22.90 167 SER A CA 1
ATOM 1172 C C . SER A 1 167 ? 36.192 33.174 43.555 1.00 22.73 167 SER A C 1
ATOM 1173 O O . SER A 1 167 ? 36.671 32.688 42.538 1.00 23.05 167 SER A O 1
ATOM 1176 N N . GLU A 1 168 ? 35.935 32.453 44.641 1.00 22.31 168 GLU A N 1
ATOM 1177 C CA . GLU A 1 168 ? 35.911 30.986 44.616 1.00 22.78 168 GLU A CA 1
ATOM 1178 C C . GLU A 1 168 ? 34.672 30.482 45.338 1.00 21.75 168 GLU A C 1
ATOM 1179 O O . GLU A 1 168 ? 34.296 31.015 46.394 1.00 21.02 168 GLU A O 1
ATOM 1185 N N . ARG A 1 169 ? 34.020 29.463 44.762 1.00 21.39 169 ARG A N 1
ATOM 1186 C CA . ARG A 1 169 ? 32.820 28.900 45.361 1.00 21.83 169 ARG A CA 1
ATOM 1187 C C . ARG A 1 169 ? 32.917 27.384 45.337 1.00 22.54 169 ARG A C 1
ATOM 1188 O O . ARG A 1 169 ? 33.394 26.812 44.358 1.00 21.87 169 ARG A O 1
ATOM 1196 N N . GLU A 1 170 ? 32.473 26.759 46.422 1.00 23.00 170 GLU A N 1
ATOM 1197 C CA . GLU A 1 170 ? 32.560 25.307 46.552 1.00 24.17 170 GLU A CA 1
ATOM 1198 C C . GLU A 1 170 ? 31.163 24.699 46.633 1.00 23.39 170 GLU A C 1
ATOM 1199 O O . GLU A 1 170 ? 30.277 25.203 47.332 1.00 23.31 170 GLU A O 1
ATOM 1205 N N . CYS A 1 171 ? 30.97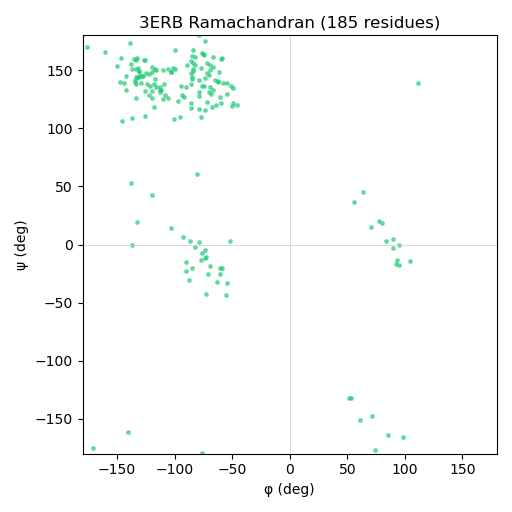3 23.618 45.891 1.00 23.62 171 CYS A N 1
ATOM 1206 C CA . CYS A 1 171 ? 29.706 22.919 45.880 1.00 23.77 171 CYS A CA 1
ATOM 1207 C C . CYS A 1 171 ? 29.589 22.085 47.164 1.00 24.17 171 CYS A C 1
ATOM 1208 O O . CYS A 1 171 ? 30.310 21.102 47.337 1.00 24.10 171 CYS A O 1
A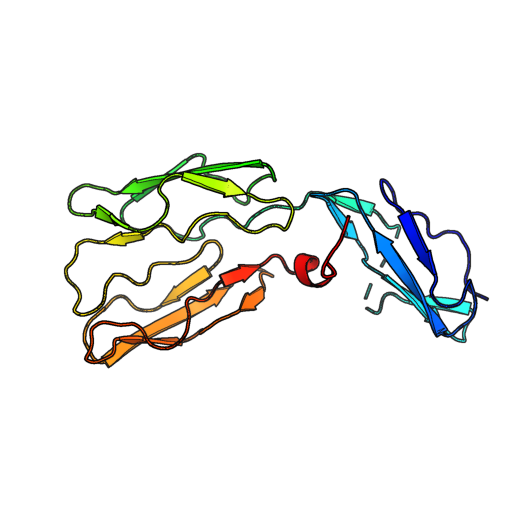TOM 1211 N N . GLN A 1 172 ? 28.696 22.507 48.047 1.00 24.92 172 GLN A N 1
ATOM 1212 C CA . GLN A 1 172 ? 28.568 21.941 49.397 1.00 26.33 172 GLN A CA 1
ATOM 1213 C C . GLN A 1 172 ? 27.703 20.675 49.394 1.00 26.25 172 GLN A C 1
ATOM 1214 O O . GLN A 1 172 ? 27.029 20.355 48.393 1.00 26.70 172 GLN A O 1
ATOM 1220 N N . GLY A 1 173 ? 27.736 19.938 50.504 1.00 26.52 173 GLY A N 1
ATOM 1221 C CA . GLY A 1 173 ? 26.973 18.690 50.626 1.00 26.00 173 GLY A CA 1
ATOM 1222 C C . GLY A 1 173 ? 25.492 18.873 50.334 1.00 25.71 173 GLY A C 1
ATOM 1223 O O . GLY A 1 173 ? 24.846 17.979 49.797 1.00 26.08 173 GLY A O 1
ATOM 1224 N N . ASN A 1 174 ? 24.957 20.040 50.685 1.00 25.17 174 ASN A N 1
ATOM 1225 C CA . ASN A 1 174 ? 23.551 20.366 50.458 1.00 25.46 174 ASN A CA 1
ATOM 1226 C C . ASN A 1 174 ? 23.190 20.784 49.012 1.00 25.00 174 ASN A C 1
ATOM 1227 O O . ASN A 1 174 ? 22.041 21.128 48.727 1.00 25.10 174 ASN A O 1
ATOM 1232 N N . GLY A 1 175 ? 24.166 20.761 48.111 1.00 25.27 175 GLY A N 1
ATOM 1233 C CA . GLY A 1 175 ? 23.919 21.157 46.714 1.00 24.12 175 GLY A CA 1
ATOM 1234 C C . GLY A 1 175 ? 23.854 22.667 46.534 1.00 23.89 175 GLY A C 1
ATOM 1235 O O . GLY A 1 175 ? 23.329 23.157 45.529 1.00 22.60 175 GLY A O 1
ATOM 1236 N N . VAL A 1 176 ? 24.412 23.403 47.495 1.00 23.26 176 VAL A N 1
ATOM 1237 C CA . VAL A 1 176 ? 24.468 24.879 47.430 1.00 23.56 176 VAL A CA 1
ATOM 1238 C C . VAL A 1 176 ? 25.927 25.314 47.282 1.00 23.09 176 VAL A C 1
ATOM 1239 O O . VAL A 1 176 ? 26.813 24.800 47.994 1.00 23.36 176 VAL A O 1
ATOM 1243 N N . TRP A 1 177 ? 26.192 26.231 46.345 1.00 22.05 177 TRP A N 1
ATOM 1244 C CA . TRP A 1 177 ? 27.528 26.804 46.216 1.00 21.54 177 TRP A CA 1
ATOM 1245 C C . TRP A 1 177 ? 27.787 27.692 47.433 1.00 20.48 177 TRP A C 1
ATOM 1246 O O . TRP A 1 177 ? 26.916 28.463 47.848 1.00 20.92 177 TRP A O 1
ATOM 1257 N N . SER A 1 178 ? 28.984 27.555 48.003 1.00 21.14 178 SER A N 1
ATOM 1258 C CA . SER A 1 178 ? 29.394 28.380 49.137 1.00 21.15 178 SER A CA 1
ATOM 1259 C C . SER A 1 178 ? 29.532 29.840 48.713 1.00 20.69 178 SER A C 1
ATOM 1260 O O . SER A 1 178 ? 29.657 30.156 47.504 1.00 20.07 178 SER A O 1
ATOM 1263 N N . GLY A 1 179 ? 29.523 30.717 49.712 1.00 20.39 179 GLY A N 1
ATOM 1264 C CA . GLY A 1 179 ? 29.732 32.137 49.478 1.00 19.76 179 GLY A CA 1
ATOM 1265 C C . GLY A 1 179 ? 28.571 32.823 48.782 1.00 19.35 179 GLY A C 1
ATOM 1266 O O . GLY A 1 179 ? 27.408 32.485 49.000 1.00 19.77 179 GLY A O 1
ATOM 1267 N N . THR A 1 180 ? 28.901 33.829 47.972 1.00 19.80 180 THR A N 1
ATOM 1268 C CA . THR A 1 180 ? 27.897 34.615 47.251 1.00 19.71 180 THR A CA 1
ATOM 1269 C C . THR A 1 180 ? 28.324 34.775 45.804 1.00 18.99 180 THR A C 1
ATOM 1270 O O . THR A 1 180 ? 29.527 34.769 45.487 1.00 18.49 180 THR A O 1
ATOM 1274 N N . GLU A 1 181 ? 27.332 34.905 44.929 1.00 18.14 181 GLU A N 1
ATOM 1275 C CA . GLU A 1 181 ? 27.592 34.996 43.497 1.00 17.75 181 GLU A CA 1
ATOM 1276 C C . GLU A 1 181 ? 28.461 36.240 43.234 1.00 17.30 181 GLU A C 1
ATOM 1277 O O . GLU A 1 181 ? 28.129 37.335 43.709 1.00 17.87 181 GLU A O 1
ATOM 1283 N N . PRO A 1 182 ? 29.601 36.071 42.533 1.00 17.69 182 PRO A N 1
ATOM 1284 C CA . PRO A 1 182 ? 30.364 37.290 42.218 1.00 17.65 182 PRO A CA 1
ATOM 1285 C C . PRO A 1 182 ? 29.692 38.124 41.124 1.00 17.74 182 PRO A C 1
ATOM 1286 O O . PRO A 1 182 ? 29.092 37.569 40.166 1.00 16.83 182 PRO A O 1
ATOM 1290 N N . ILE A 1 183 ? 29.795 39.440 41.285 1.00 16.94 183 ILE A N 1
ATOM 1291 C CA . ILE A 1 183 ? 29.155 40.420 40.419 1.00 17.75 183 ILE A CA 1
ATOM 1292 C C . ILE A 1 183 ? 30.226 41.423 39.979 1.00 17.20 183 ILE A C 1
ATOM 1293 O O . ILE A 1 183 ? 31.071 41.821 40.788 1.00 18.13 183 ILE A O 1
ATOM 1298 N N . CYS A 1 184 ? 30.179 41.811 38.707 1.00 16.17 184 CYS A N 1
ATOM 1299 C CA . CYS A 1 184 ? 31.176 42.695 38.110 1.00 16.33 184 CYS A CA 1
ATOM 1300 C C . CYS A 1 184 ? 30.539 44.056 37.831 1.00 16.06 184 CYS A C 1
ATOM 1301 O O . CYS A 1 184 ? 29.500 44.141 37.176 1.00 16.08 184 CYS A O 1
ATOM 1304 N N . ARG A 1 185 ? 31.152 45.108 38.353 1.00 15.74 185 ARG A N 1
ATOM 1305 C CA . ARG A 1 185 ? 30.627 46.456 38.200 1.00 17.03 185 ARG A CA 1
ATOM 1306 C C . ARG A 1 185 ? 31.603 47.323 37.410 1.00 16.50 185 ARG A C 1
ATOM 1307 O O . ARG A 1 185 ? 32.827 47.112 37.461 1.00 15.84 185 ARG A O 1
ATOM 1315 N N . GLN A 1 186 ? 31.067 48.313 36.703 1.00 16.32 186 GLN A N 1
ATOM 1316 C CA . GLN A 1 186 ? 31.923 49.350 36.111 1.00 16.26 186 GLN A CA 1
ATOM 1317 C C . GLN A 1 186 ? 32.731 50.031 37.210 1.00 15.81 186 GLN A C 1
ATOM 1318 O O . GLN A 1 186 ? 32.190 50.328 38.267 1.00 15.36 186 GLN A O 1
ATOM 1324 N N . PRO A 1 187 ? 34.026 50.308 36.947 1.00 16.07 187 PRO A N 1
ATOM 1325 C CA . PRO A 1 187 ? 34.841 50.943 38.001 1.00 15.99 187 PRO A CA 1
ATOM 1326 C C . PRO A 1 187 ? 34.339 52.344 38.396 1.00 15.93 187 PRO A C 1
ATOM 1327 O O . PRO A 1 187 ? 34.444 52.729 39.567 1.00 15.37 187 PRO A O 1
ATOM 1331 N N . TYR A 1 188 ? 33.763 53.080 37.439 1.00 15.73 188 TYR A N 1
ATOM 1332 C CA . TYR A 1 188 ? 33.212 54.425 37.733 1.00 16.37 188 TYR A CA 1
ATOM 1333 C C . TYR A 1 188 ? 31.964 54.410 38.623 1.00 16.69 188 TYR A C 1
ATOM 1334 O O . TYR A 1 188 ? 31.613 55.425 39.232 1.00 17.07 188 TYR A O 1
ATOM 1343 N N . SER A 1 189 ? 31.307 53.252 38.721 1.00 16.19 189 SER A N 1
ATOM 1344 C CA . SER A 1 189 ? 30.183 53.094 39.658 1.00 16.65 189 SER A CA 1
ATOM 1345 C C . SER A 1 189 ? 30.655 53.336 41.103 1.00 16.27 189 SER A C 1
ATOM 1346 O O . SER A 1 189 ? 29.863 53.737 41.960 1.00 16.68 189 SER A O 1
ATOM 1349 N N . TYR A 1 190 ? 31.949 53.124 41.362 1.00 15.97 190 TYR A N 1
ATOM 1350 C CA . TYR A 1 190 ? 32.485 53.328 42.723 1.00 16.87 190 TYR A CA 1
ATOM 1351 C C . TYR A 1 190 ? 32.632 54.786 43.141 1.00 17.44 190 TYR A C 1
ATOM 1352 O O . TYR A 1 190 ? 32.962 55.072 44.286 1.00 17.13 190 TYR A O 1
ATOM 1361 N N . ASP A 1 191 ? 32.354 55.686 42.196 1.00 18.69 191 ASP A N 1
ATOM 1362 C CA . ASP A 1 191 ? 32.215 57.131 42.461 1.00 19.61 191 ASP A CA 1
ATOM 1363 C C . ASP A 1 191 ? 30.778 57.556 42.813 1.00 20.48 191 ASP A C 1
ATOM 1364 O O . ASP A 1 191 ? 30.585 58.668 43.315 1.00 21.10 191 ASP A O 1
ATOM 1369 N N . PHE A 1 192 ? 29.790 56.691 42.552 1.00 21.08 192 PHE A N 1
ATOM 1370 C CA . PHE A 1 192 ? 28.381 56.974 42.872 1.00 22.09 192 PHE A CA 1
ATOM 1371 C C . PHE A 1 192 ? 28.115 56.956 44.373 1.00 23.19 192 PHE A C 1
ATOM 1372 O O . PHE A 1 192 ? 28.483 56.007 45.060 1.00 22.29 192 PHE A O 1
ATOM 1380 N N . PRO A 1 193 ? 27.440 57.998 44.878 1.00 25.35 193 PRO A N 1
ATOM 1381 C CA . PRO A 1 193 ? 27.076 57.997 46.296 1.00 27.33 193 PRO A CA 1
ATOM 1382 C C . PRO A 1 193 ? 25.878 57.071 46.561 1.00 29.34 193 PRO A C 1
ATOM 1383 O O . PRO A 1 193 ? 25.361 56.440 45.634 1.00 28.66 193 PRO A O 1
ATOM 1387 N N . GLU A 1 194 ? 25.447 56.990 47.816 1.00 31.99 194 GLU A N 1
ATOM 1388 C CA . GLU A 1 194 ? 24.124 56.441 48.126 1.00 35.31 194 GLU A CA 1
ATOM 1389 C C . GLU A 1 194 ? 23.074 57.549 48.101 1.00 36.22 194 GLU A C 1
ATOM 1390 O O . GLU A 1 194 ? 23.403 58.712 48.302 1.00 36.55 194 GLU A O 1
ATOM 1396 N N . ASP A 1 195 ? 21.815 57.188 47.848 1.00 37.89 195 ASP A N 1
ATOM 1397 C CA . ASP A 1 195 ? 20.667 58.084 48.096 1.00 39.27 195 ASP A CA 1
ATOM 1398 C C . ASP A 1 195 ? 20.628 59.373 47.257 1.00 40.01 195 ASP A C 1
ATOM 1399 O O . ASP A 1 195 ? 20.344 60.454 47.789 1.00 40.30 195 ASP A O 1
ATOM 1404 N N . VAL A 1 196 ? 20.881 59.264 45.958 1.00 40.62 196 VAL A N 1
ATOM 1405 C CA . VAL A 1 196 ? 20.893 60.453 45.099 1.00 41.52 196 VAL A CA 1
ATOM 1406 C C . VAL A 1 196 ? 19.554 60.693 44.426 1.00 42.21 196 VAL A C 1
ATOM 1407 O O . VAL A 1 196 ? 18.929 59.750 43.913 1.00 42.31 196 VAL A O 1
ATOM 1411 N N . ALA A 1 197 ? 19.141 61.963 44.423 1.00 42.96 197 ALA A N 1
ATOM 1412 C CA . ALA A 1 197 ? 18.009 62.428 43.628 1.00 43.73 197 ALA A CA 1
ATOM 1413 C C . ALA A 1 197 ? 18.273 62.204 42.134 1.00 43.78 197 ALA A C 1
ATOM 1414 O O . ALA A 1 197 ? 17.737 61.268 41.530 1.00 44.13 197 ALA A O 1
#

GO terms:
  GO:0106139 symbiont cell surface (C, IDA)
  GO:0160257 complement activation, GZMK pathway (P, IDA)
  GO:0006956 complement activation (P, IDA)
  GO:0009986 cell surface (C, EXP)
  GO:0004252 serine-type endopeptidase activity (F, EXP)
  GO:0005576 extracellular region (C, TAS)
  GO:0006958 complement activation, classical pathway (P, TAS)
  GO:0005515 protein binding (F, IPI)
  GO:2000427 positive regulation of apoptotic cell clearance (P, IMP)
  GO:0006956 complement activation (P, IMP)
  GO:0070062 extracellular exosome (C, HDA)
  GO:0001905 activation of membrane attack complex (P, IDA)
  GO:0051604 protein maturation (P, IDA)
  GO:0001867 complement activation, lectin pathway (P, IDA)
  GO:0005601 classical-complement-pathway C3/C5 convertase complex (C, IDA)
  GO:0004252 serine-type endopeptidase activity (F, IDA)
  GO:0006958 complement activation, classical pathway (P, IDA)

Organism: Homo sapiens (NCBI:txid9606)

Foldseek 3Di:
DADDLADEAQWDWDWPPPQAQQIKIAIDHPQQWFKVVGIWGQHNVRYTHRCVIYTGGAWAFAAPDAPQWDKPPHDRTHGAQDKIAIDGHPLWDWDWDRIWGQHSLRDIPTDAIHTFNPPELATDLHAAGQKDKDFDHRYAFGKMAIDGPDPWDKDKDRMWGQHPNNDTPIDRIYTGDPSSVSDDPDDD

B-factor: mean 23.26, std 6.2, range [13.07, 49.05]

=== Feature glossary ===
Legend for the data blocks above and below:

— What the protein is —

The amino-acid sequence is the protein's primary structure: the linear order of residues from the N-terminus to the C-terminus, written in one-letter code. Everything else here — the 3D coordinates, the secondary structure, the domain annotations — is ultimately a consequence of this string.

Database cross-references. InterPro integrates a dozen domain/family signature databases into unified entries with residue-range hits. GO terms attach function/process/location labels with evidence codes. CATH codes position the fold in a four-level structural taxonomy. Organism is the NCBI-taxonomy species name.

— Where its atoms are —

The mmCIF block holds the 3D Cartesian coordinates of each backbone atom (N, Cα, C, O) in ångströms. mmCIF is the PDB's canonical archive format — a tagged-loop text representation of the atomic model.

The six renders are orthographic views along the three Cartesian axes in both directions. Representation (cartoon, sticks, or surface) and color scheme (sequence-rainbow or by-chain) vary across proteins so the training set covers all the common visualization conventions.

— Local backbone conformation —

Secondary structure is the local, repeating backbone conformation. DSSP classifies it into eight states by reading the hydrogen-bond network: three helix types (H, G, I), two β types (E, B), two non-regular types (T, S), and unstructured coil (-).

SS3 is a coarse helix/strand/coil call (letters a/b/c) made by the P-SEA algorithm from inter-Cα distances and dihedrals. It is less detailed than DSSP but needs only Cα positions.

Backbone dihedral angles. Every residue except chain termini has a φ (preceding-C → N → Cα → C) and a ψ (N → Cα → C → next-N). They are reported in degrees following the IUPAC sign convention. Secondary structure is essentially a statement about which (φ, ψ) basin each residue occupies.

— Global shape and packing —

The geometric summary reports three shape descriptors. Rg (radius of gyration) measures how spread out the Cα atoms are about their centre of mass; compact globular proteins have small Rg, elongated or unfolded ones large. Cα contacts (<8 Å, |i−j|>4) count long-range residue pairs in spatial proximity — high for tightly packed folds, near zero for rods or random coil. The bounding-box extents give the protein's footprint along x, y, z in Å.

Solvent accessibility: the surface area of each residue that a 1.4 Å water probe can touch, in Å². When only backbone atoms are present the absolute values are lower than full-atom SASA (side chains contribute most of the area) and are flagged as backbone-only.

Plot images: a contact map (which residues are close in 3D, as an N×N binary image), a Ramachandran scatter (backbone torsion angles, revealing secondary-structure composition at a glance), and — for AlphaFold structures — a PAE heatmap (pairwise prediction confidence).

— Structural neighborhood —

Foldseek's 3Di representation compresses backbone geometry into a per-residue letter drawn from a learned twenty-state alphabet. It captures the tertiary interaction pattern around each residue — which residues are packed against it in space, regardless of where they are in sequence.

Structural nearest neighbors (via Foldseek easy-search vs the PDB). Reported per hit: target PDB id, E-value, and alignment TM-score. A TM-score above ~0.5 is the conventional threshold for 'same fold'.

— Confidence and disorder —

pLDDT (predicted Local Distance Difference Test) is AlphaFold's per-residue confidence score, ranging from 0 to 100. Values above 90 indicate high confidence (typically well-packed cores); 70–90 is confident; 50–70 low confidence; below 50 usually means the region is disordered or the prediction is unreliable there. AlphaFold stores pLDDT in the mmCIF B-factor column.

For experimental (PDB) structures, the B-factor (temperature factor) quantifies the positional spread of each atom in the crystal — a combination of thermal vibration and static disorder — in units of Å². High B-factors mark flexible loops or poorly resolved regions; low B-factors mark the rigid, well-ordered core.

Predicted Aligned Error (PAE) is an AlphaFold confidence matrix: entry (i, j) is the expected error in the position of residue j, in ångströms, when the prediction is superimposed on the true structure at residue i. Low PAE within a block of residues means that block is internally rigid and well-predicted; high PAE between two blocks means their relative placement is uncertain even if each block individually is confident.